Protein AF-A0A1B6KW29-F1 (afdb_monomer_lite)

Organism: NCBI:txid36148

Structure (mmCIF, N/CA/C/O backbone):
data_AF-A0A1B6KW29-F1
#
_entry.id   AF-A0A1B6KW29-F1
#
loop_
_atom_site.group_PDB
_atom_site.id
_atom_site.type_symbol
_atom_site.label_atom_id
_atom_site.label_alt_id
_atom_site.label_comp_id
_atom_site.label_asym_id
_atom_site.label_entity_id
_atom_site.label_seq_id
_atom_site.pdbx_PDB_ins_code
_atom_site.Cartn_x
_atom_site.Cartn_y
_atom_site.Cartn_z
_atom_site.occupancy
_atom_site.B_iso_or_equiv
_atom_site.auth_seq_id
_atom_site.auth_comp_id
_atom_site.auth_asym_id
_atom_site.auth_atom_id
_atom_site.pdbx_PDB_model_num
ATOM 1 N N . MET A 1 1 ? -24.627 27.782 19.694 1.00 55.00 1 MET A N 1
ATOM 2 C CA . MET A 1 1 ? -23.970 26.472 19.548 1.00 55.00 1 MET A CA 1
ATOM 3 C C . MET A 1 1 ? -22.773 26.590 20.452 1.00 55.00 1 MET A C 1
ATOM 5 O O . MET A 1 1 ? -21.984 27.489 20.205 1.00 55.00 1 MET A O 1
ATOM 9 N N . ASP A 1 2 ? -22.767 25.882 21.576 1.00 69.62 2 ASP A N 1
ATOM 10 C CA . ASP A 1 2 ? -21.705 26.050 22.568 1.00 69.62 2 ASP A CA 1
ATOM 11 C C . ASP A 1 2 ? -20.363 25.693 21.925 1.00 69.62 2 ASP A C 1
ATOM 13 O O . 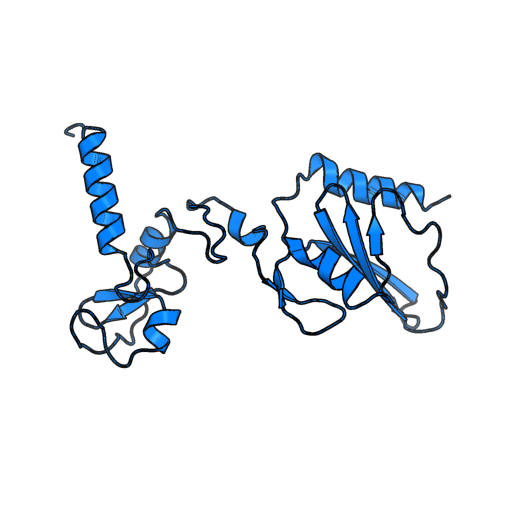ASP A 1 2 ? -20.246 24.655 21.266 1.00 69.62 2 ASP A O 1
ATOM 17 N N . ASP A 1 3 ? -19.387 26.589 22.051 1.00 83.69 3 ASP A N 1
ATOM 18 C CA . ASP A 1 3 ? -18.052 26.369 21.513 1.00 83.69 3 ASP A CA 1
ATOM 19 C C . ASP A 1 3 ? -17.351 25.322 22.380 1.00 83.69 3 ASP A C 1
ATOM 21 O O . ASP A 1 3 ? -17.071 25.553 23.557 1.00 83.69 3 ASP A O 1
ATOM 25 N N . PHE A 1 4 ? -17.081 24.152 21.799 1.00 84.81 4 PHE A N 1
ATOM 26 C CA . PHE A 1 4 ? -16.233 23.151 22.434 1.00 84.81 4 PHE A CA 1
ATOM 27 C C . PHE A 1 4 ? -14.816 23.698 22.582 1.00 84.81 4 PHE A C 1
ATOM 29 O O . PHE A 1 4 ? -14.237 24.244 21.638 1.00 84.81 4 PHE A O 1
ATOM 36 N N . THR A 1 5 ? -14.219 23.480 23.746 1.00 93.50 5 THR A N 1
ATOM 37 C CA . THR A 1 5 ? -12.791 23.714 23.936 1.00 93.50 5 THR A CA 1
ATOM 38 C C . THR A 1 5 ? -11.971 22.727 23.100 1.00 93.50 5 THR A C 1
ATOM 40 O O . THR A 1 5 ? -12.410 21.623 22.764 1.00 93.50 5 THR A O 1
ATOM 43 N N . HIS A 1 6 ? -10.731 23.104 22.780 1.00 90.88 6 HIS A N 1
ATOM 44 C CA . HIS A 1 6 ? -9.793 22.217 22.087 1.00 90.88 6 HIS A CA 1
ATOM 45 C C . HIS A 1 6 ? -9.583 20.889 22.841 1.00 90.88 6 HIS A C 1
ATOM 47 O O . HIS A 1 6 ? -9.485 19.830 22.225 1.00 90.88 6 HIS A O 1
ATOM 53 N N . GLU A 1 7 ? -9.545 20.930 24.175 1.00 93.25 7 GLU A N 1
ATOM 54 C CA . GLU A 1 7 ? -9.385 19.741 25.017 1.00 93.25 7 GLU A CA 1
ATOM 55 C C . GLU A 1 7 ? -10.585 18.790 24.907 1.00 93.25 7 GLU A C 1
ATOM 57 O O . GLU A 1 7 ? -10.404 17.591 24.686 1.00 93.25 7 GLU A O 1
ATOM 62 N N . GLU A 1 8 ? -11.810 19.321 24.951 1.00 93.00 8 GLU A N 1
ATOM 63 C CA . GLU A 1 8 ? -13.030 18.525 24.781 1.00 93.00 8 GLU A CA 1
ATOM 64 C C . GLU A 1 8 ? -13.106 17.880 23.393 1.00 93.00 8 GLU A C 1
ATOM 66 O O . GLU A 1 8 ? -13.517 16.723 23.268 1.00 93.00 8 GLU A O 1
ATOM 71 N N . LEU A 1 9 ? -12.682 18.595 22.345 1.00 91.81 9 LEU A N 1
ATOM 72 C CA . LEU A 1 9 ? -12.608 18.045 20.989 1.00 91.81 9 LEU A CA 1
ATOM 73 C C . LEU A 1 9 ? -11.609 16.888 20.909 1.00 91.81 9 LEU A C 1
ATOM 75 O O . LEU A 1 9 ? -11.955 15.828 20.385 1.00 91.81 9 LEU A O 1
ATOM 79 N N . CYS A 1 10 ? -10.409 17.049 21.473 1.00 90.12 10 CYS A N 1
ATOM 80 C CA . CYS A 1 10 ? -9.406 15.986 21.538 1.00 90.12 10 CYS A CA 1
ATOM 81 C C . CYS A 1 10 ? -9.922 14.752 22.291 1.00 90.12 10 CYS A C 1
ATOM 83 O O . CYS A 1 10 ? -9.768 13.628 21.812 1.00 90.12 10 CYS A O 1
ATOM 85 N N . GLN A 1 11 ? -10.578 14.943 23.438 1.00 93.69 11 GLN A N 1
ATOM 86 C CA . GLN A 1 11 ? -11.106 13.842 24.245 1.00 93.69 11 GLN A CA 1
ATOM 87 C C . GLN A 1 11 ? -12.233 13.085 23.528 1.00 93.69 11 GLN A C 1
ATOM 89 O O . GLN A 1 11 ? -12.273 11.849 23.531 1.00 93.69 11 GLN A O 1
ATOM 94 N N . ARG A 1 12 ? -13.141 13.811 22.867 1.00 92.75 12 ARG A N 1
ATOM 95 C CA . ARG A 1 12 ? -14.212 13.211 22.057 1.00 92.75 12 ARG A CA 1
ATOM 96 C C . ARG A 1 12 ? -13.654 12.464 20.855 1.00 92.75 12 ARG A C 1
ATOM 98 O O . ARG A 1 12 ? -14.112 11.365 20.551 1.00 92.75 12 ARG A O 1
ATOM 105 N N . PHE A 1 13 ? -12.648 13.032 20.201 1.00 90.81 13 PHE A N 1
ATOM 106 C CA . PHE A 1 13 ? -11.982 12.392 19.080 1.00 90.81 13 PHE A CA 1
ATOM 107 C C . PHE A 1 13 ? -11.270 11.103 19.508 1.00 90.81 13 PHE A C 1
ATOM 109 O O . PHE A 1 13 ? -11.455 10.071 18.871 1.00 90.81 13 PHE A O 1
ATOM 116 N N . GLN A 1 14 ? -10.547 11.110 20.631 1.00 90.25 14 GLN A N 1
ATOM 117 C CA . GLN A 1 14 ? -9.916 9.903 21.172 1.00 90.25 14 GLN A CA 1
ATOM 118 C C . GLN A 1 14 ? -10.948 8.815 21.494 1.00 90.25 14 GLN A C 1
ATOM 120 O O . GLN A 1 14 ? -10.755 7.656 21.139 1.00 90.25 14 GLN A O 1
ATOM 125 N N . THR A 1 15 ? -12.080 9.205 22.084 1.00 93.00 15 THR A N 1
ATOM 126 C CA . THR A 1 15 ? -13.195 8.290 22.362 1.00 93.00 15 THR A CA 1
ATOM 127 C C . THR A 1 15 ? -13.724 7.650 21.075 1.00 93.00 15 THR A C 1
ATOM 129 O O . THR A 1 15 ? -13.943 6.442 21.027 1.00 93.00 15 THR A O 1
ATOM 132 N N . LEU A 1 16 ? -13.888 8.438 20.007 1.00 91.12 16 LEU A N 1
ATOM 133 C CA . LEU A 1 16 ? -14.295 7.927 18.698 1.00 91.12 16 LEU A CA 1
ATOM 134 C C . LEU A 1 16 ? -13.270 6.935 18.138 1.00 91.12 16 LEU A C 1
ATOM 136 O O . LEU A 1 16 ? -13.656 5.870 17.661 1.00 91.12 16 LEU A O 1
ATOM 140 N N . MET A 1 17 ? -11.978 7.260 18.239 1.00 89.81 17 MET A N 1
ATOM 141 C CA . MET A 1 17 ? -10.893 6.374 17.817 1.00 89.81 17 MET A CA 1
ATOM 142 C C . MET A 1 17 ? -10.883 5.061 18.606 1.00 89.81 17 MET A C 1
ATOM 144 O O . MET A 1 17 ? -10.605 4.014 18.030 1.00 89.81 17 MET A O 1
ATOM 148 N N . ASP A 1 18 ? -11.224 5.084 19.895 1.00 90.06 18 ASP A N 1
ATOM 149 C CA . ASP A 1 18 ? -11.294 3.880 20.725 1.00 90.06 18 ASP A CA 1
ATOM 150 C C . ASP A 1 18 ? -12.505 2.998 20.390 1.00 90.06 18 ASP A C 1
ATOM 152 O O . ASP A 1 18 ? -12.374 1.775 20.356 1.00 90.06 18 ASP A O 1
ATOM 156 N N . ILE A 1 19 ? -13.657 3.594 20.061 1.00 90.62 19 ILE A N 1
ATOM 157 C CA . ILE A 1 19 ? -14.865 2.862 19.633 1.00 90.62 19 ILE A CA 1
ATOM 158 C C . ILE A 1 19 ? -14.612 2.055 18.353 1.00 90.62 19 ILE A C 1
ATOM 160 O O . ILE A 1 19 ? -15.142 0.956 18.188 1.00 90.62 19 ILE A O 1
ATOM 164 N N . ILE A 1 20 ? -13.805 2.592 17.437 1.00 90.62 20 ILE A N 1
ATOM 165 C CA . ILE A 1 20 ? -13.526 1.971 16.135 1.00 90.62 20 ILE A CA 1
ATOM 166 C C . ILE A 1 20 ? -12.280 1.077 16.141 1.00 90.62 20 ILE A C 1
ATOM 168 O O . ILE A 1 20 ? -11.863 0.611 15.077 1.00 90.62 20 ILE A O 1
ATOM 172 N N . LYS A 1 21 ? -11.659 0.827 17.300 1.00 91.12 21 LYS A N 1
ATOM 173 C CA . LYS A 1 21 ? -10.534 -0.108 17.400 1.00 91.12 21 LYS A CA 1
ATOM 174 C C . LYS A 1 21 ? -11.011 -1.546 17.260 1.00 91.12 21 LYS A C 1
ATOM 176 O O . LYS A 1 21 ? -11.958 -1.996 17.899 1.00 91.12 21 LYS A O 1
ATOM 181 N N . CYS A 1 22 ? -10.284 -2.307 16.456 1.00 92.50 22 CYS A N 1
ATOM 182 C CA . CYS A 1 22 ? -10.474 -3.739 16.348 1.00 92.50 22 CYS A CA 1
ATOM 183 C C . CYS A 1 22 ? -10.013 -4.420 17.642 1.00 92.50 22 CYS A C 1
ATOM 185 O O . CYS A 1 22 ? -8.835 -4.358 17.983 1.00 92.50 22 CYS A O 1
ATOM 187 N N . ALA A 1 23 ? -10.895 -5.171 18.303 1.00 93.94 23 ALA A N 1
ATOM 188 C CA . ALA A 1 23 ? -10.570 -5.907 19.532 1.00 93.94 23 ALA A CA 1
ATOM 189 C C . ALA A 1 23 ? -9.515 -7.029 19.363 1.00 93.94 23 ALA A C 1
ATOM 191 O O . ALA A 1 23 ? -9.156 -7.685 20.334 1.00 93.94 23 ALA A O 1
ATOM 192 N N . VAL A 1 24 ? -9.047 -7.291 18.135 1.00 93.75 24 VAL A N 1
ATOM 193 C CA . VAL A 1 24 ? -8.055 -8.337 17.830 1.00 93.75 24 VAL A CA 1
ATOM 194 C C . VAL A 1 24 ? -6.663 -7.746 17.638 1.00 93.75 24 VAL A C 1
ATOM 196 O O . VAL A 1 24 ? -5.719 -8.172 18.291 1.00 93.75 24 VAL A O 1
ATOM 199 N N . CYS A 1 25 ? -6.522 -6.793 16.713 1.00 90.69 25 CYS A N 1
ATOM 200 C CA . CYS A 1 25 ? -5.229 -6.189 16.391 1.00 90.69 25 CYS A CA 1
ATOM 201 C C . CYS A 1 25 ? -4.994 -4.848 17.090 1.00 90.69 25 CYS A C 1
ATOM 203 O O . CYS A 1 25 ? -3.899 -4.318 16.978 1.00 90.69 25 CYS A O 1
ATOM 205 N N . MET A 1 26 ? -6.001 -4.304 17.784 1.00 89.06 26 MET A N 1
ATOM 206 C CA . MET A 1 26 ? -5.978 -3.005 18.473 1.00 89.06 26 MET A CA 1
ATOM 207 C C . MET A 1 26 ? -5.759 -1.784 17.563 1.00 89.06 26 MET A C 1
ATOM 209 O O . MET A 1 26 ? -5.641 -0.663 18.053 1.00 89.06 26 MET A O 1
ATOM 213 N N . GLU A 1 27 ? -5.782 -1.988 16.245 1.00 86.44 27 GLU A N 1
ATOM 214 C CA . GLU A 1 27 ? -5.729 -0.934 15.229 1.00 86.44 27 GLU A CA 1
ATOM 215 C C . GLU A 1 27 ? -7.128 -0.415 14.880 1.00 86.44 27 GLU A C 1
ATOM 217 O O . GLU A 1 27 ? -8.127 -1.131 15.009 1.00 86.44 27 GLU A O 1
ATOM 222 N N . THR A 1 28 ? -7.188 0.816 14.372 1.00 88.00 28 THR A N 1
ATOM 223 C CA . THR A 1 28 ? -8.404 1.420 13.814 1.00 88.00 28 THR A CA 1
ATOM 224 C C . THR A 1 28 ? -8.952 0.589 12.655 1.00 88.00 28 THR A C 1
ATOM 226 O O . THR A 1 28 ? -8.241 0.278 11.696 1.00 88.00 28 THR A O 1
ATOM 229 N N . VAL A 1 29 ? -10.240 0.255 12.712 1.00 88.81 29 VAL A N 1
ATOM 230 C CA . VAL A 1 29 ? -10.946 -0.408 11.614 1.00 88.81 29 VAL A CA 1
ATOM 231 C C . VAL A 1 29 ? -11.128 0.573 10.451 1.00 88.81 29 VAL A C 1
ATOM 233 O O . VAL A 1 29 ? -11.633 1.676 10.636 1.00 88.81 29 VAL A O 1
ATOM 236 N N . THR A 1 30 ? -10.753 0.168 9.236 1.00 80.81 30 THR A N 1
ATOM 237 C CA . THR A 1 30 ? -10.886 0.997 8.025 1.00 80.81 30 THR A CA 1
ATOM 238 C C . THR A 1 30 ? -12.078 0.565 7.166 1.00 80.81 30 THR A C 1
ATOM 240 O O . THR A 1 30 ? -12.446 -0.614 7.121 1.00 80.81 30 THR A O 1
ATOM 243 N N . GLY A 1 31 ? -12.692 1.519 6.453 1.00 71.44 31 GLY A N 1
ATOM 244 C CA . GLY A 1 31 ? -13.970 1.315 5.753 1.00 71.44 31 GLY A CA 1
ATOM 245 C C . GLY A 1 31 ? -13.963 0.249 4.649 1.00 71.44 31 GLY A C 1
ATOM 246 O O . GLY A 1 31 ? -14.998 -0.354 4.378 1.00 71.44 31 GLY A O 1
ATOM 247 N N . SER A 1 32 ? -12.801 -0.054 4.060 1.00 68.06 32 SER A N 1
ATOM 248 C CA . SER A 1 32 ? -12.699 -0.999 2.935 1.00 68.06 32 SER A CA 1
ATOM 249 C C . SER A 1 32 ? -12.916 -2.473 3.305 1.00 68.06 32 SER A C 1
ATOM 251 O O . SER A 1 32 ? -13.214 -3.273 2.422 1.00 68.06 32 SER A O 1
ATOM 253 N N . ASN A 1 33 ? -12.780 -2.850 4.582 1.00 78.38 33 ASN A N 1
ATOM 254 C CA . ASN A 1 33 ? -12.907 -4.238 5.042 1.00 78.38 33 ASN A CA 1
ATOM 255 C C . ASN A 1 33 ? -13.398 -4.311 6.499 1.00 78.38 33 ASN A C 1
ATOM 257 O O . ASN A 1 33 ? -12.789 -4.986 7.325 1.00 78.38 33 ASN A O 1
ATOM 261 N N . VAL A 1 34 ? -14.481 -3.614 6.844 1.00 91.31 34 VAL A N 1
ATOM 262 C CA . VAL A 1 34 ? -15.120 -3.752 8.166 1.00 91.31 34 VAL A CA 1
ATOM 263 C C . VAL A 1 34 ? -16.114 -4.915 8.188 1.00 91.31 34 VAL A C 1
ATOM 265 O O . VAL A 1 34 ? -16.910 -5.092 7.268 1.00 91.31 34 VAL A O 1
ATOM 268 N N . VAL A 1 35 ? -16.063 -5.716 9.251 1.00 93.12 35 VAL A N 1
ATOM 269 C CA . VAL A 1 35 ? -17.024 -6.780 9.559 1.00 93.12 35 VAL A CA 1
ATOM 270 C C . VAL A 1 35 ? -17.719 -6.430 10.868 1.00 93.12 35 VAL A C 1
ATOM 272 O O . VAL A 1 35 ? -17.062 -6.069 11.843 1.00 93.12 35 VAL A O 1
ATOM 275 N N . LEU A 1 36 ? -19.046 -6.549 10.884 1.00 94.69 36 LEU A N 1
ATOM 276 C CA . LEU A 1 36 ? -19.872 -6.337 12.070 1.00 94.69 36 LEU A CA 1
ATOM 277 C C . LEU A 1 36 ? -20.359 -7.679 12.607 1.00 94.69 36 LEU A C 1
ATOM 279 O O . LEU A 1 36 ? -20.682 -8.583 11.834 1.00 94.69 36 LEU A O 1
ATOM 283 N N . CYS A 1 37 ? -20.453 -7.819 13.926 1.00 95.56 37 CYS A N 1
ATOM 284 C CA . CYS A 1 37 ? -21.266 -8.887 14.505 1.00 95.56 37 CYS A CA 1
ATOM 285 C C . CYS A 1 37 ? -22.754 -8.525 14.521 1.00 95.56 37 CYS A C 1
ATOM 287 O O . CYS A 1 37 ? -23.1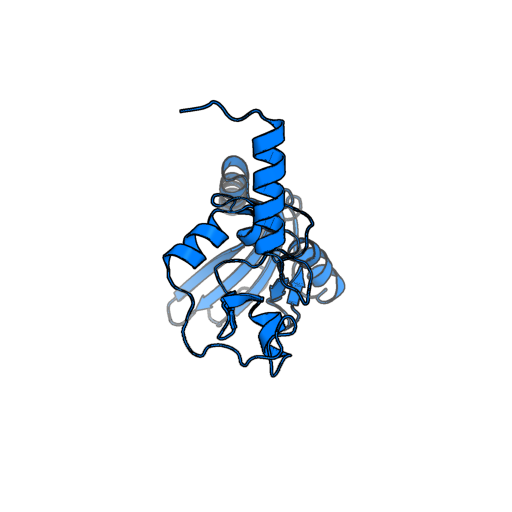23 -7.396 14.205 1.00 95.56 37 CYS A O 1
ATOM 289 N N . VAL A 1 38 ? -23.620 -9.473 14.888 1.00 95.94 38 VAL A N 1
ATOM 290 C CA . VAL A 1 38 ? -25.069 -9.203 15.028 1.00 95.94 38 VAL A CA 1
ATOM 291 C C . VAL A 1 38 ? -25.398 -8.167 16.115 1.00 95.94 38 VAL A C 1
ATOM 293 O O . VAL A 1 38 ? -26.477 -7.595 16.084 1.00 95.94 38 VAL A O 1
ATOM 296 N N . ASN A 1 39 ? -24.450 -7.885 17.020 1.00 95.25 39 ASN A N 1
ATOM 297 C CA . ASN A 1 39 ? -24.512 -6.805 18.013 1.00 95.25 39 ASN A CA 1
ATOM 298 C C . ASN A 1 39 ? -23.630 -5.597 17.625 1.00 95.25 39 ASN A C 1
ATOM 300 O O . ASN A 1 39 ? -23.183 -4.863 18.497 1.00 95.25 39 ASN A O 1
ATOM 304 N N . GLU A 1 40 ? -23.295 -5.442 16.341 1.00 92.69 40 GLU A N 1
ATOM 305 C CA . GLU A 1 40 ? -22.666 -4.237 15.769 1.00 92.69 40 GLU A CA 1
ATOM 306 C C . GLU A 1 40 ? -21.238 -3.897 16.252 1.00 92.69 40 GLU A C 1
ATOM 308 O O . GLU A 1 40 ? -20.725 -2.815 15.976 1.00 92.69 40 GLU A O 1
ATOM 313 N N . HIS A 1 41 ? -20.520 -4.837 16.878 1.00 93.81 41 HIS A N 1
ATOM 314 C CA . HIS A 1 41 ? -19.086 -4.663 17.145 1.00 93.81 41 HIS A CA 1
ATOM 315 C C . HIS A 1 41 ? -18.268 -4.765 15.850 1.00 93.81 41 HIS A C 1
ATOM 317 O O . HIS A 1 41 ? -18.405 -5.738 15.102 1.00 93.81 41 HIS A O 1
ATOM 323 N N . MET A 1 42 ? -17.387 -3.788 15.624 1.00 93.44 42 MET A N 1
ATOM 324 C CA . MET A 1 42 ? -16.526 -3.691 14.443 1.00 93.44 42 MET A CA 1
ATOM 325 C C . MET A 1 42 ? -15.230 -4.491 14.594 1.00 93.44 42 MET A C 1
ATOM 327 O O . MET A 1 42 ? -14.523 -4.380 15.593 1.00 93.44 42 MET A O 1
ATOM 331 N N . ILE A 1 43 ? -14.894 -5.269 13.565 1.00 93.56 43 ILE A N 1
ATOM 332 C CA . ILE A 1 43 ? -13.648 -6.036 13.452 1.00 93.56 43 ILE A CA 1
ATOM 333 C C . ILE A 1 43 ? -13.089 -5.880 12.030 1.00 93.56 43 ILE A C 1
ATOM 335 O O . ILE A 1 43 ? -13.840 -5.827 11.055 1.00 93.56 43 ILE A O 1
ATOM 339 N N . CYS A 1 44 ? -11.762 -5.840 11.887 1.00 91.69 44 CYS A N 1
ATOM 340 C CA . CYS A 1 44 ? -11.106 -5.856 10.577 1.00 91.69 44 CYS A CA 1
ATOM 341 C C . CYS A 1 44 ? -11.396 -7.168 9.832 1.00 91.69 44 CYS A C 1
ATOM 343 O O . CYS A 1 44 ? -11.305 -8.246 10.418 1.00 91.69 44 CYS A O 1
ATOM 345 N N . GLY A 1 45 ? -11.625 -7.120 8.522 1.00 89.50 45 GLY A N 1
ATOM 346 C CA . GLY A 1 45 ? -11.938 -8.298 7.708 1.00 89.50 45 GLY A CA 1
ATOM 347 C C . GLY A 1 45 ? -10.867 -9.389 7.785 1.00 89.50 45 GLY A C 1
ATOM 348 O O . GLY A 1 45 ? -11.193 -10.563 7.934 1.00 89.50 45 GLY A O 1
ATOM 349 N N . CYS A 1 46 ? -9.586 -9.009 7.805 1.00 89.19 46 CYS A N 1
ATOM 350 C CA . CYS A 1 46 ? -8.469 -9.945 7.986 1.00 89.19 46 CYS A CA 1
ATOM 351 C C . CYS A 1 46 ? -8.438 -10.607 9.377 1.00 89.19 46 CYS A C 1
ATOM 353 O O . CYS A 1 46 ? -7.958 -11.731 9.517 1.00 89.19 46 CYS A O 1
ATOM 355 N N . CYS A 1 47 ? -8.943 -9.923 10.408 1.00 92.69 47 CYS A N 1
ATOM 356 C CA . CYS A 1 47 ? -9.056 -10.463 11.761 1.00 92.69 47 CYS A CA 1
ATOM 357 C C . CYS A 1 47 ? -10.284 -11.372 11.879 1.00 92.69 47 CYS A C 1
ATOM 359 O O . CYS A 1 47 ? -10.183 -12.464 12.431 1.00 92.69 47 CYS A O 1
ATOM 361 N N . ALA A 1 48 ? -11.416 -10.962 11.300 1.00 92.69 48 ALA A N 1
ATOM 362 C CA . ALA A 1 48 ? -12.654 -11.734 11.300 1.00 92.69 48 ALA A CA 1
ATOM 363 C C . ALA A 1 48 ? -12.499 -13.092 10.594 1.00 92.69 48 ALA A C 1
ATOM 365 O O . ALA A 1 48 ? -13.034 -14.083 11.073 1.00 92.69 48 ALA A O 1
ATOM 366 N N . GLN A 1 49 ? -11.700 -13.175 9.522 1.00 91.38 49 GLN A N 1
ATOM 367 C CA . GLN A 1 49 ? -11.404 -14.439 8.826 1.00 91.38 49 GLN A CA 1
ATOM 368 C C . GLN A 1 49 ? -10.803 -15.529 9.730 1.00 91.38 49 GLN A C 1
ATOM 370 O O . GLN A 1 49 ? -10.910 -16.711 9.416 1.00 91.38 49 GLN A O 1
ATOM 375 N N . LYS A 1 50 ? -10.163 -15.147 10.841 1.00 92.19 50 LYS A N 1
ATOM 376 C CA . LYS A 1 50 ? -9.523 -16.071 11.790 1.00 92.19 50 LYS A CA 1
ATOM 377 C C . LYS A 1 50 ? -10.436 -16.448 12.960 1.00 92.19 50 LYS A C 1
ATOM 379 O O . LYS A 1 50 ? -9.992 -17.128 13.880 1.00 92.19 50 LYS A O 1
ATOM 384 N N . LEU A 1 51 ? -11.683 -15.977 12.961 1.00 94.31 51 LEU A N 1
ATOM 385 C CA . LEU A 1 51 ? -12.595 -16.073 14.093 1.00 94.31 51 LEU A CA 1
ATOM 386 C C . LEU A 1 51 ? -13.939 -16.661 13.664 1.00 94.31 51 LEU A C 1
ATOM 388 O O . LEU A 1 51 ? -14.528 -16.255 12.670 1.00 94.31 51 LEU A O 1
ATOM 392 N N 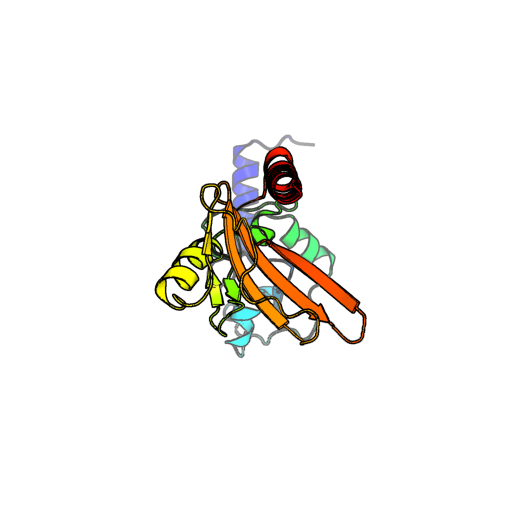. ALA A 1 52 ? -14.470 -17.578 14.472 1.00 94.88 52 ALA A N 1
ATOM 393 C CA . ALA A 1 52 ? -15.824 -18.098 14.276 1.00 94.88 52 ALA A CA 1
ATOM 394 C C . ALA A 1 52 ? -16.905 -17.164 14.853 1.00 94.88 52 ALA A C 1
ATOM 396 O O . ALA A 1 52 ? -18.055 -17.188 14.417 1.00 94.88 52 ALA A O 1
ATOM 397 N N . LYS A 1 53 ? -16.553 -16.373 15.873 1.00 96.94 53 LYS A N 1
ATOM 398 C CA . LYS A 1 53 ? -17.466 -15.531 16.655 1.00 96.94 53 LYS A CA 1
ATOM 399 C C . LYS A 1 53 ? -16.784 -14.222 17.040 1.00 96.94 53 LYS A C 1
ATOM 401 O O . LYS A 1 53 ? -15.557 -14.146 17.098 1.00 96.94 53 LYS A O 1
ATOM 406 N N . CYS A 1 54 ? -17.588 -13.206 17.333 1.00 96.44 54 CYS A N 1
ATOM 407 C CA . CYS A 1 54 ? -17.123 -11.916 17.819 1.00 96.44 54 CYS A CA 1
ATOM 408 C C . CYS A 1 54 ? -16.340 -12.080 19.136 1.00 96.44 54 CYS A C 1
ATOM 410 O O . CYS A 1 54 ? -16.880 -12.667 20.075 1.00 96.44 54 CYS A O 1
ATOM 412 N N . PRO A 1 55 ? -15.118 -11.530 19.254 1.00 95.62 55 PRO A N 1
ATOM 413 C CA . PRO A 1 55 ? -14.322 -11.650 20.475 1.00 95.62 55 PRO A CA 1
ATOM 414 C C . PRO A 1 55 ? -14.899 -10.825 21.637 1.00 95.62 55 PRO A C 1
ATOM 416 O O . PRO A 1 55 ? -14.659 -11.156 22.791 1.00 95.62 55 PRO A O 1
ATOM 419 N N . THR A 1 56 ? -15.690 -9.787 21.345 1.00 95.25 56 THR A N 1
ATOM 420 C CA . THR A 1 56 ? -16.253 -8.882 22.359 1.00 95.25 56 THR A CA 1
ATOM 421 C C . THR A 1 56 ? -17.514 -9.435 23.020 1.00 95.25 56 THR A C 1
ATOM 423 O O . THR A 1 56 ? -17.719 -9.244 24.212 1.00 95.25 56 THR A O 1
ATOM 426 N N . CYS A 1 57 ? -18.378 -10.119 22.263 1.00 96.75 57 CYS A N 1
ATOM 427 C CA . CYS A 1 57 ? -19.692 -10.560 22.759 1.00 96.75 57 CYS A CA 1
ATOM 428 C C . CYS A 1 57 ? -20.036 -12.026 22.455 1.00 96.75 57 CYS A C 1
ATOM 430 O O . CYS A 1 57 ? -21.155 -12.457 22.726 1.00 96.75 57 CYS A O 1
ATOM 432 N N . ALA A 1 58 ? -19.114 -12.789 21.857 1.00 96.81 58 ALA A N 1
ATOM 433 C CA . ALA A 1 58 ? -19.285 -14.192 21.462 1.00 96.81 58 ALA A CA 1
ATOM 434 C C . ALA A 1 58 ? -20.443 -14.480 20.480 1.00 96.81 58 ALA A C 1
ATOM 436 O O . ALA A 1 58 ? -20.757 -15.642 20.212 1.00 96.81 58 ALA A O 1
ATOM 437 N N . GLN A 1 59 ? -21.064 -13.448 19.907 1.00 97.62 59 GLN A N 1
ATOM 438 C CA . GLN A 1 59 ? -22.121 -13.585 18.908 1.00 97.62 59 GLN A CA 1
ATOM 439 C C . GLN A 1 59 ? -21.558 -13.822 17.496 1.00 97.62 59 GLN A C 1
ATOM 441 O O . GLN A 1 59 ? -20.406 -13.459 17.229 1.00 97.62 59 GLN A O 1
ATOM 446 N N . PRO A 1 60 ? -22.331 -14.433 16.577 1.00 96.81 60 PRO A N 1
ATOM 447 C CA . PRO A 1 60 ? -21.888 -14.640 15.203 1.00 96.81 60 PRO A CA 1
ATOM 448 C C . PRO A 1 60 ? -21.663 -13.315 14.464 1.00 96.81 60 PRO A C 1
ATOM 450 O O . PRO A 1 60 ? -22.223 -12.267 14.808 1.00 96.81 60 PRO A O 1
ATOM 453 N N . PHE A 1 61 ? -20.835 -13.375 13.422 1.00 95.88 61 PHE A N 1
ATOM 454 C CA . PHE A 1 61 ? -20.684 -12.260 12.496 1.00 95.88 61 PHE A CA 1
ATOM 455 C C . PHE A 1 61 ? -21.939 -12.095 11.637 1.00 95.88 61 PHE A C 1
ATOM 457 O O . PHE A 1 61 ? -22.561 -13.080 11.239 1.00 95.88 61 PHE A O 1
ATOM 464 N N . SER A 1 62 ? -22.321 -10.846 11.377 1.00 92.69 62 SER A N 1
ATOM 465 C CA . SER A 1 62 ? -23.440 -10.535 10.497 1.00 92.69 62 SER A CA 1
ATOM 466 C C . SER A 1 62 ? -23.080 -10.910 9.062 1.00 92.69 62 SER A C 1
ATOM 468 O O . SER A 1 62 ? -21.971 -10.650 8.595 1.00 92.69 62 SER A O 1
ATOM 470 N N . THR A 1 63 ? -24.030 -11.500 8.342 1.00 89.44 63 THR A N 1
ATOM 471 C CA . THR A 1 63 ? -23.907 -11.737 6.897 1.00 89.44 63 THR A CA 1
ATOM 472 C C . THR A 1 63 ? -24.195 -10.475 6.084 1.00 89.44 63 THR A C 1
ATOM 474 O O . THR A 1 63 ? -23.932 -10.440 4.881 1.00 89.44 63 THR A O 1
ATOM 477 N N . LEU A 1 64 ? -24.752 -9.441 6.721 1.00 87.19 64 LEU A N 1
ATOM 478 C CA . LEU A 1 64 ? -25.036 -8.165 6.085 1.00 87.19 64 LEU A CA 1
ATOM 479 C C . LEU A 1 64 ? -23.757 -7.341 5.985 1.00 87.19 64 LEU A C 1
ATOM 481 O O . LEU A 1 64 ? -22.993 -7.211 6.942 1.00 87.19 64 LEU A O 1
ATOM 485 N N . LYS A 1 65 ? -23.551 -6.740 4.813 1.00 85.06 65 LYS A N 1
ATOM 486 C CA . LYS A 1 65 ? -22.479 -5.766 4.638 1.00 85.06 65 LYS A CA 1
ATOM 487 C C . LYS A 1 65 ? -22.771 -4.515 5.481 1.00 85.06 65 LYS A C 1
ATOM 489 O O . LYS A 1 65 ? -23.933 -4.113 5.569 1.00 85.06 65 LYS A O 1
ATOM 494 N N . PRO A 1 66 ? -21.735 -3.877 6.049 1.00 86.94 66 PRO A N 1
ATOM 495 C CA . PRO A 1 66 ? -21.859 -2.573 6.687 1.00 86.94 66 PRO A CA 1
ATOM 496 C C . PRO A 1 66 ? -22.547 -1.563 5.767 1.00 86.94 66 PRO A C 1
ATOM 498 O O . PRO A 1 66 ? 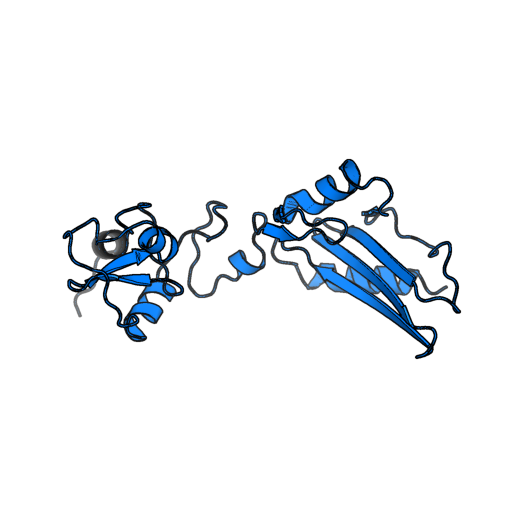-22.324 -1.555 4.553 1.00 86.94 66 PRO A O 1
ATOM 501 N N . GLN A 1 67 ? -23.378 -0.698 6.344 1.00 88.81 67 GLN A N 1
ATOM 502 C CA . GLN A 1 67 ? -24.044 0.342 5.569 1.00 88.81 67 GLN A CA 1
ATOM 503 C C . GLN A 1 67 ? -23.034 1.390 5.082 1.00 88.81 67 GLN A C 1
ATOM 505 O O . GLN A 1 67 ? -22.088 1.738 5.789 1.00 88.81 67 GLN A O 1
ATOM 510 N N . ARG A 1 68 ? -23.274 1.943 3.887 1.00 89.38 68 ARG A N 1
ATOM 511 C CA . ARG A 1 68 ? -22.402 2.943 3.248 1.00 89.38 68 ARG A CA 1
ATOM 512 C C . ARG A 1 68 ? -22.057 4.155 4.137 1.00 89.38 68 ARG A C 1
ATOM 514 O O . ARG A 1 68 ? -20.906 4.577 4.095 1.00 89.38 68 ARG A O 1
ATOM 521 N N . PRO A 1 69 ? -22.969 4.716 4.954 1.00 91.06 69 PRO A N 1
ATOM 522 C CA . PRO A 1 69 ? -22.606 5.827 5.835 1.00 91.06 69 PRO A CA 1
ATOM 523 C C . PRO A 1 69 ? -21.513 5.459 6.846 1.00 91.06 69 PRO A C 1
ATOM 525 O O . PRO A 1 69 ? -20.597 6.245 7.062 1.00 91.06 69 PRO A O 1
ATOM 528 N N . LEU A 1 70 ? -21.552 4.246 7.410 1.00 90.00 70 LEU A N 1
ATOM 529 C CA . LEU A 1 70 ? -20.520 3.778 8.337 1.00 90.00 70 LEU A CA 1
ATOM 530 C C . LEU A 1 70 ? -19.164 3.661 7.634 1.00 90.00 70 LEU A C 1
ATOM 532 O O . LEU A 1 70 ? -18.162 4.126 8.167 1.00 90.00 70 LEU A O 1
ATOM 536 N N . THR A 1 71 ? -19.124 3.099 6.421 1.00 88.31 71 THR A N 1
ATOM 537 C CA . THR A 1 71 ? -17.863 2.986 5.671 1.00 88.31 71 THR A CA 1
ATOM 538 C C . THR A 1 71 ? -17.282 4.358 5.341 1.00 88.31 71 THR A C 1
ATOM 540 O O . THR A 1 71 ? -16.084 4.555 5.497 1.00 88.31 71 THR A O 1
ATOM 543 N N . GLN A 1 72 ? -18.125 5.327 4.968 1.00 87.25 72 GLN A N 1
ATOM 544 C CA . GLN A 1 72 ? -17.698 6.701 4.689 1.00 87.25 72 GLN A CA 1
ATOM 545 C C . GLN A 1 72 ? -17.159 7.418 5.931 1.00 87.25 72 GLN A C 1
ATOM 547 O O . GLN A 1 72 ? -16.175 8.146 5.827 1.00 87.25 72 GLN A O 1
ATOM 552 N N . ILE A 1 73 ? -17.775 7.210 7.100 1.00 89.00 73 ILE A N 1
ATOM 553 C CA . ILE A 1 73 ? -17.269 7.750 8.370 1.00 89.00 73 ILE A CA 1
ATOM 554 C C . ILE A 1 73 ? -15.891 7.157 8.672 1.00 89.00 73 ILE A C 1
ATOM 556 O O . ILE A 1 73 ? -14.956 7.904 8.938 1.00 89.00 73 ILE A O 1
ATOM 560 N N . LEU A 1 74 ? -15.739 5.835 8.567 1.00 88.38 74 LEU A N 1
ATOM 561 C CA . LEU A 1 74 ? -14.460 5.160 8.809 1.00 88.38 74 LEU A CA 1
ATOM 562 C C . LEU A 1 74 ? -13.363 5.598 7.823 1.00 88.38 74 LEU A C 1
ATOM 564 O O . LEU A 1 74 ? -12.205 5.685 8.206 1.00 88.38 74 LEU A O 1
ATOM 568 N N . GLU A 1 75 ? -13.713 5.888 6.568 1.00 83.94 75 GLU A N 1
ATOM 569 C CA . GLU A 1 75 ? -12.790 6.426 5.553 1.00 83.94 75 GLU A CA 1
ATOM 570 C C . GLU A 1 75 ? -12.417 7.898 5.783 1.00 83.94 75 GLU A C 1
ATOM 572 O O . GLU A 1 75 ? -11.378 8.355 5.310 1.00 83.94 75 GLU A O 1
ATOM 577 N N . ALA A 1 76 ? -13.262 8.661 6.479 1.00 84.56 76 ALA A N 1
ATOM 578 C CA . ALA A 1 76 ? -12.979 10.051 6.824 1.00 84.56 76 ALA A CA 1
ATOM 579 C C . ALA A 1 76 ? -12.060 10.179 8.046 1.00 84.56 76 ALA A C 1
ATOM 581 O O . ALA A 1 76 ? -11.414 11.215 8.220 1.00 84.56 76 ALA A O 1
ATOM 582 N N . LEU A 1 77 ? -12.008 9.147 8.892 1.00 86.50 77 LEU A N 1
ATOM 583 C CA . LEU A 1 77 ? -11.205 9.157 10.104 1.00 86.50 77 LEU A CA 1
ATOM 584 C C . LEU A 1 77 ? -9.731 8.855 9.812 1.00 86.50 77 LEU A C 1
ATOM 586 O O . LEU A 1 77 ? -9.419 8.057 8.926 1.00 86.50 77 LEU A O 1
ATOM 590 N N . PRO A 1 78 ? -8.808 9.470 10.570 1.00 85.75 78 PRO A N 1
ATOM 591 C CA . PRO A 1 78 ? -7.401 9.156 10.470 1.00 85.75 78 PRO A CA 1
ATOM 592 C C . PRO A 1 78 ? -7.121 7.679 10.737 1.00 85.75 78 PRO A C 1
ATOM 594 O O . PRO A 1 78 ? -7.641 7.098 11.690 1.00 85.75 78 PRO A O 1
ATOM 597 N N . HIS A 1 79 ? -6.256 7.078 9.931 1.00 83.25 79 HIS A N 1
ATOM 598 C CA . HIS A 1 79 ? -5.875 5.680 10.097 1.00 83.25 79 HIS A CA 1
ATOM 599 C C . HIS A 1 79 ? -4.392 5.458 9.825 1.00 83.25 79 HIS A C 1
ATOM 601 O O . HIS A 1 79 ? -3.753 6.190 9.070 1.00 83.25 79 HIS A O 1
ATOM 607 N N . SER A 1 80 ? -3.829 4.414 10.421 1.00 83.75 80 SER A N 1
ATOM 608 C CA . SER A 1 80 ? -2.473 3.967 10.112 1.00 83.75 80 SER A CA 1
ATOM 609 C C . SER A 1 80 ? -2.388 3.495 8.656 1.00 83.75 80 SER A C 1
ATOM 611 O O . SER A 1 80 ? -3.323 2.891 8.124 1.00 83.75 80 SER A O 1
ATOM 613 N N . CYS A 1 81 ? -1.259 3.754 7.997 1.00 86.25 81 CYS A N 1
ATOM 614 C CA . CYS A 1 81 ? -0.976 3.210 6.672 1.00 86.25 81 CYS A CA 1
ATOM 615 C C . CYS A 1 81 ? -1.060 1.677 6.681 1.00 86.25 81 CYS A C 1
ATOM 617 O O . CYS A 1 81 ? -0.382 1.022 7.476 1.00 86.25 81 CYS A O 1
ATOM 619 N N . ARG A 1 82 ? -1.798 1.092 5.728 1.00 82.75 82 ARG A N 1
ATOM 620 C CA . ARG A 1 82 ? -1.984 -0.367 5.586 1.00 82.75 82 ARG A CA 1
ATOM 621 C C . ARG A 1 82 ? -0.693 -1.161 5.365 1.00 82.75 82 ARG A C 1
ATOM 623 O O . ARG A 1 82 ? -0.691 -2.384 5.472 1.00 82.75 82 ARG A O 1
ATOM 630 N N . HIS A 1 83 ? 0.389 -0.481 4.991 1.00 86.44 83 HIS A N 1
ATOM 631 C CA . HIS A 1 83 ? 1.710 -1.072 4.777 1.00 86.44 83 HIS A CA 1
ATOM 632 C C . HIS A 1 83 ? 2.610 -0.985 6.018 1.00 86.44 83 HIS A C 1
ATOM 634 O O . HIS A 1 83 ? 3.798 -1.282 5.920 1.00 86.44 83 HIS A O 1
ATOM 640 N N . ASN A 1 84 ? 2.065 -0.578 7.172 1.00 84.75 84 ASN A N 1
ATOM 641 C CA . ASN A 1 84 ? 2.752 -0.519 8.465 1.00 84.75 84 ASN A CA 1
ATOM 642 C C . ASN A 1 84 ? 4.044 0.316 8.443 1.00 84.75 84 ASN A C 1
ATOM 644 O O . ASN A 1 84 ? 5.035 -0.023 9.084 1.00 84.75 84 ASN A O 1
ATOM 648 N N . CYS A 1 85 ? 4.045 1.427 7.703 1.00 88.00 85 CYS A N 1
ATOM 649 C CA . CYS A 1 85 ? 5.186 2.348 7.647 1.00 88.00 85 CYS A CA 1
ATOM 650 C C . CYS A 1 85 ? 5.228 3.364 8.801 1.00 88.00 85 CYS A C 1
ATOM 652 O O . CYS A 1 85 ? 6.151 4.171 8.857 1.00 88.00 85 CYS A O 1
ATOM 654 N N . GLY A 1 86 ? 4.218 3.361 9.677 1.00 86.25 86 GLY A N 1
ATOM 655 C CA . GLY A 1 86 ? 4.090 4.287 10.806 1.00 86.25 86 GLY A CA 1
ATOM 656 C C . GLY A 1 86 ? 3.437 5.636 10.484 1.00 86.25 86 GLY A C 1
ATOM 657 O O . GLY A 1 86 ? 3.222 6.427 11.397 1.00 86.25 86 GLY A O 1
ATOM 658 N N . LYS A 1 87 ? 3.088 5.923 9.220 1.00 87.25 87 LYS A N 1
ATOM 659 C CA . LYS A 1 87 ? 2.376 7.160 8.860 1.00 87.25 87 LYS A CA 1
ATOM 660 C C . LYS A 1 87 ? 0.883 7.040 9.184 1.00 87.25 87 LYS A C 1
ATOM 662 O O . LYS A 1 87 ? 0.253 6.057 8.791 1.00 87.25 87 LYS A O 1
ATOM 667 N N . VAL A 1 88 ? 0.330 8.058 9.843 1.00 86.81 88 VAL A N 1
ATOM 668 C CA . VAL A 1 88 ? -1.119 8.254 10.001 1.00 86.81 88 VAL A CA 1
ATOM 669 C C . VAL A 1 88 ? -1.626 9.072 8.819 1.00 86.81 88 VAL A C 1
ATOM 671 O O . VAL A 1 88 ? -1.024 10.079 8.448 1.00 86.81 88 VAL A O 1
ATOM 674 N N . LEU A 1 89 ? -2.702 8.600 8.208 1.00 84.56 89 LEU A N 1
ATOM 675 C CA . LEU A 1 89 ? -3.271 9.105 6.969 1.00 84.56 89 LEU A CA 1
ATOM 676 C C . LEU A 1 89 ? -4.635 9.709 7.231 1.00 84.56 89 LEU A C 1
ATOM 678 O O . LEU A 1 89 ? -5.355 9.240 8.106 1.00 84.56 89 LEU A O 1
ATOM 682 N N . THR A 1 90 ? -4.989 10.714 6.445 1.00 81.44 90 THR A N 1
ATOM 683 C CA . THR A 1 90 ? -6.340 11.271 6.366 1.00 81.44 90 THR A CA 1
ATOM 684 C C . THR A 1 90 ? -6.922 10.989 4.980 1.00 81.44 90 THR A C 1
ATOM 686 O O . THR A 1 90 ? -6.213 10.535 4.082 1.00 81.44 90 THR A O 1
ATOM 689 N N . ARG A 1 91 ? -8.220 11.252 4.799 1.00 69.62 91 ARG A N 1
ATOM 690 C CA . ARG A 1 91 ? -9.009 10.876 3.612 1.00 69.62 91 ARG A CA 1
ATOM 691 C C . ARG A 1 91 ? -8.386 11.225 2.248 1.00 69.62 91 ARG A C 1
ATOM 693 O O . ARG A 1 91 ? -8.606 10.489 1.293 1.00 69.62 91 ARG A O 1
ATOM 700 N N . ASP A 1 92 ? -7.622 12.312 2.158 1.00 70.50 92 ASP A N 1
ATOM 701 C CA . ASP A 1 92 ? -7.046 12.813 0.900 1.00 70.50 92 ASP A CA 1
ATOM 702 C C . ASP A 1 92 ? -5.543 12.493 0.740 1.00 70.50 92 ASP A C 1
ATOM 704 O O . ASP A 1 92 ? -4.877 13.028 -0.149 1.00 70.50 92 ASP A O 1
ATOM 708 N N . ASP A 1 93 ? -4.983 11.628 1.594 1.00 80.12 93 ASP A N 1
ATOM 709 C CA . ASP A 1 93 ? -3.576 11.230 1.521 1.00 80.12 93 ASP A CA 1
ATOM 710 C C . ASP A 1 93 ? -3.379 10.056 0.540 1.00 80.12 93 ASP A C 1
ATOM 712 O O . ASP A 1 93 ? -3.845 8.936 0.751 1.00 80.12 93 ASP A O 1
ATOM 716 N N . ASP A 1 94 ? -2.634 10.291 -0.541 1.00 85.00 94 ASP A N 1
ATOM 717 C CA . ASP A 1 94 ? -2.287 9.276 -1.540 1.00 85.00 94 ASP A CA 1
ATOM 718 C C . ASP A 1 94 ? -1.093 8.396 -1.134 1.00 85.00 94 ASP A C 1
ATOM 720 O O . ASP A 1 94 ? -0.613 7.579 -1.927 1.00 85.00 94 ASP A O 1
ATOM 724 N N . HIS A 1 95 ? -0.618 8.518 0.106 1.00 89.06 95 HIS A N 1
ATOM 725 C CA . HIS A 1 95 ? 0.545 7.812 0.622 1.00 89.06 95 HIS A CA 1
ATOM 726 C C . HIS A 1 95 ? 0.502 6.307 0.389 1.00 89.06 95 HIS A C 1
ATOM 728 O O . HIS A 1 95 ? 1.531 5.747 0.036 1.00 89.06 95 HIS A O 1
ATOM 734 N N . GLU A 1 96 ? -0.630 5.625 0.573 1.00 87.81 96 GLU A N 1
ATOM 735 C CA . GLU A 1 96 ? -0.667 4.160 0.427 1.00 87.81 96 GLU A CA 1
ATOM 736 C C . GLU A 1 96 ? -0.362 3.720 -1.006 1.00 87.81 96 GLU A C 1
ATOM 738 O O . GLU A 1 96 ? 0.295 2.700 -1.215 1.00 87.81 96 GLU A O 1
ATOM 743 N N . THR A 1 97 ? -0.744 4.531 -1.996 1.00 89.31 97 THR A N 1
ATOM 744 C CA . THR A 1 97 ? -0.394 4.304 -3.404 1.00 89.31 97 THR A CA 1
ATOM 745 C C . THR A 1 97 ? 1.119 4.306 -3.599 1.00 89.31 97 THR A C 1
ATOM 747 O O . THR A 1 97 ? 1.644 3.474 -4.344 1.00 89.31 97 THR A O 1
ATOM 750 N N . TYR A 1 98 ? 1.813 5.191 -2.890 1.00 91.00 98 TYR A N 1
ATOM 751 C CA . TYR A 1 98 ? 3.236 5.481 -3.047 1.00 91.00 98 TYR A CA 1
ATOM 752 C C . TYR A 1 98 ? 4.101 4.989 -1.880 1.00 91.00 98 TYR A C 1
ATOM 754 O O . TYR A 1 98 ? 5.274 5.349 -1.779 1.00 91.00 98 TYR A O 1
ATOM 762 N N . CYS A 1 99 ? 3.535 4.194 -0.972 1.00 92.50 99 CYS A N 1
ATOM 763 C CA . CYS A 1 99 ? 4.192 3.843 0.274 1.00 92.50 99 CYS A CA 1
ATOM 764 C C . CYS A 1 99 ? 5.459 3.035 -0.007 1.00 92.50 99 CYS A C 1
ATOM 766 O O . CYS A 1 99 ? 5.426 2.034 -0.715 1.00 92.50 99 CYS A O 1
ATOM 768 N N . VAL A 1 100 ? 6.566 3.421 0.621 1.00 92.56 100 VAL A N 1
ATOM 769 C CA . VAL A 1 100 ? 7.874 2.766 0.457 1.00 92.56 100 VAL A CA 1
ATOM 770 C C . VAL A 1 100 ? 7.890 1.298 0.896 1.00 92.56 100 VAL A C 1
ATOM 772 O O . VAL A 1 100 ? 8.711 0.521 0.412 1.00 92.56 100 VAL A O 1
ATOM 775 N N . LEU A 1 101 ? 6.988 0.921 1.810 1.00 94.44 101 LEU A N 1
ATOM 776 C CA . LEU A 1 101 ? 6.817 -0.450 2.297 1.00 94.44 101 LEU A CA 1
ATOM 777 C C . LEU A 1 101 ? 5.766 -1.242 1.514 1.00 94.44 101 LEU A C 1
ATOM 779 O O . LEU A 1 101 ? 5.501 -2.402 1.836 1.00 94.44 101 LEU A O 1
ATOM 783 N N . ARG A 1 102 ? 5.153 -0.638 0.490 1.00 93.88 102 ARG A N 1
ATOM 784 C CA . ARG A 1 102 ? 4.193 -1.334 -0.357 1.00 93.88 102 ARG A CA 1
ATOM 785 C C . ARG A 1 102 ? 4.890 -2.493 -1.060 1.00 93.88 102 ARG A C 1
ATOM 787 O O . ARG A 1 102 ? 5.844 -2.308 -1.817 1.00 93.88 102 ARG A O 1
ATOM 794 N N . GLN A 1 103 ? 4.376 -3.691 -0.808 1.00 95.06 103 GLN A N 1
ATOM 795 C CA . GLN A 1 103 ? 4.832 -4.915 -1.451 1.00 95.06 103 GLN A CA 1
ATOM 796 C C . GLN A 1 103 ? 4.495 -4.862 -2.942 1.00 95.06 103 GLN A C 1
ATOM 798 O O . GLN A 1 103 ? 3.339 -4.652 -3.318 1.00 95.06 103 GLN A O 1
ATOM 803 N N . THR A 1 104 ? 5.506 -5.056 -3.780 1.00 94.88 104 THR A N 1
ATOM 804 C CA . THR A 1 104 ? 5.395 -5.067 -5.239 1.00 94.88 104 THR A CA 1
ATOM 805 C C . THR A 1 104 ? 6.070 -6.325 -5.772 1.00 94.88 104 THR A C 1
ATOM 807 O O . THR A 1 104 ? 7.131 -6.712 -5.285 1.00 94.88 104 THR A O 1
ATOM 810 N N . GLN A 1 105 ? 5.455 -6.975 -6.758 1.00 96.38 105 GLN A N 1
ATOM 811 C CA . GLN A 1 105 ? 6.023 -8.174 -7.371 1.00 96.38 105 GLN A CA 1
ATOM 812 C C . GLN A 1 105 ? 7.259 -7.808 -8.200 1.00 96.38 105 GLN A C 1
ATOM 814 O O . GLN A 1 105 ? 7.248 -6.829 -8.959 1.00 96.38 105 GLN A O 1
ATOM 819 N N . CYS A 1 106 ? 8.325 -8.595 -8.072 1.00 96.06 106 CYS A N 1
ATOM 820 C CA . CYS A 1 106 ? 9.453 -8.513 -8.989 1.00 96.06 106 CYS A CA 1
ATOM 821 C C . CYS A 1 106 ? 9.016 -8.928 -10.409 1.00 96.06 106 CYS A C 1
ATOM 823 O O . CYS A 1 106 ? 8.135 -9.759 -10.591 1.00 96.06 106 CYS A O 1
ATOM 825 N N . LYS A 1 107 ? 9.605 -8.336 -11.454 1.00 94.75 107 LYS A N 1
ATOM 826 C CA . LYS A 1 107 ? 9.315 -8.741 -12.844 1.00 94.75 107 LYS A CA 1
ATOM 827 C C . LYS A 1 107 ? 10.230 -9.840 -13.378 1.00 94.75 107 LYS A C 1
ATOM 829 O O . LYS A 1 107 ? 9.994 -10.340 -14.477 1.00 94.75 107 LYS A O 1
ATOM 834 N N . VAL A 1 108 ? 11.285 -10.158 -12.633 1.00 94.12 108 VAL A N 1
ATOM 835 C CA . VAL A 1 108 ? 12.284 -11.176 -12.984 1.00 94.12 108 VAL A CA 1
ATOM 836 C C . VAL A 1 108 ? 12.010 -12.490 -12.244 1.00 94.12 108 VAL A C 1
ATOM 838 O O . VAL A 1 108 ? 12.287 -13.558 -12.780 1.00 94.12 108 VAL A O 1
ATOM 841 N N . CYS A 1 109 ? 11.418 -12.422 -11.048 1.00 94.31 109 CYS A N 1
ATOM 842 C CA . CYS A 1 109 ? 10.983 -13.573 -10.255 1.00 94.31 109 CYS A CA 1
ATOM 843 C C . CYS A 1 109 ? 9.632 -13.304 -9.572 1.00 94.31 109 CYS A C 1
ATOM 845 O O . CYS A 1 109 ? 9.131 -12.187 -9.620 1.00 94.31 109 CYS A O 1
ATOM 847 N N . ASP A 1 110 ? 9.076 -14.299 -8.879 1.00 93.38 110 ASP A N 1
ATOM 848 C CA . ASP A 1 110 ? 7.755 -14.204 -8.238 1.00 93.38 110 ASP A CA 1
ATOM 849 C C . ASP A 1 110 ? 7.772 -13.661 -6.793 1.00 93.38 110 ASP A C 1
ATOM 851 O O . ASP A 1 110 ? 6.750 -13.684 -6.107 1.00 93.38 110 ASP A O 1
ATOM 855 N N . GLU A 1 111 ? 8.912 -13.164 -6.301 1.00 96.81 111 GLU A N 1
ATOM 856 C CA . GLU A 1 111 ? 8.996 -12.609 -4.943 1.00 96.81 111 GLU A CA 1
ATOM 857 C C . GLU A 1 111 ? 8.265 -11.257 -4.827 1.00 96.81 111 GLU A C 1
ATOM 859 O O . GLU A 1 111 ? 8.386 -10.374 -5.684 1.00 96.81 111 GLU A O 1
ATOM 864 N N . MET A 1 112 ? 7.543 -11.077 -3.715 1.00 96.81 112 MET A N 1
ATOM 865 C CA . MET A 1 112 ? 6.994 -9.788 -3.288 1.00 96.81 112 MET A CA 1
ATOM 866 C C . MET A 1 112 ? 8.040 -9.048 -2.457 1.00 96.81 112 MET A C 1
ATOM 868 O O . MET A 1 112 ? 8.536 -9.581 -1.464 1.00 96.81 112 MET A O 1
ATOM 872 N N . VAL A 1 113 ? 8.378 -7.827 -2.868 1.00 96.56 113 VAL A N 1
ATOM 873 C CA . VAL A 1 113 ? 9.440 -7.025 -2.248 1.00 96.56 113 VAL A CA 1
ATOM 874 C C . VAL A 1 113 ? 8.906 -5.620 -1.948 1.00 96.56 113 VAL A C 1
ATOM 876 O O . VAL A 1 113 ? 8.184 -5.061 -2.782 1.00 96.56 113 VAL A O 1
ATOM 879 N N . PRO A 1 114 ? 9.241 -5.007 -0.794 1.00 96.50 114 PRO A N 1
ATOM 880 C CA . PRO A 1 114 ? 8.982 -3.588 -0.570 1.00 96.50 114 PRO A CA 1
ATOM 881 C C . PRO A 1 114 ? 9.568 -2.745 -1.703 1.00 96.50 114 PRO A C 1
ATOM 883 O O . PRO A 1 114 ? 10.722 -2.940 -2.089 1.00 96.50 114 PRO A O 1
ATOM 886 N N . GLY A 1 115 ? 8.810 -1.782 -2.226 1.00 94.81 115 GLY A N 1
ATOM 887 C CA . GLY A 1 115 ? 9.261 -1.009 -3.384 1.00 94.81 115 GLY A CA 1
ATOM 888 C C . GLY A 1 115 ? 10.599 -0.287 -3.174 1.00 94.81 115 GLY A C 1
ATOM 889 O O . GLY A 1 115 ? 11.414 -0.255 -4.095 1.00 94.81 115 GLY A O 1
ATOM 890 N N . ARG A 1 116 ? 10.896 0.185 -1.952 1.00 94.44 116 ARG A N 1
ATOM 891 C CA . ARG A 1 116 ? 12.207 0.776 -1.607 1.00 94.44 116 ARG A CA 1
ATOM 892 C C . ARG A 1 116 ? 13.394 -0.185 -1.761 1.00 94.44 116 ARG A C 1
ATOM 894 O O . ARG A 1 116 ? 14.500 0.261 -2.039 1.00 94.44 116 ARG A O 1
ATOM 901 N N . ASP A 1 117 ? 13.159 -1.484 -1.582 1.00 96.25 117 ASP A N 1
ATOM 902 C CA . ASP A 1 117 ? 14.196 -2.520 -1.543 1.00 96.25 117 ASP A CA 1
ATOM 903 C C . ASP A 1 117 ? 14.356 -3.214 -2.910 1.00 96.25 117 ASP A C 1
ATOM 905 O O . ASP A 1 117 ? 15.280 -4.003 -3.111 1.00 96.25 117 ASP A O 1
ATOM 909 N N . MET A 1 118 ? 13.488 -2.899 -3.882 1.00 96.38 118 MET A N 1
ATOM 910 C CA . MET A 1 118 ? 13.435 -3.578 -5.178 1.00 96.38 118 MET A CA 1
ATOM 911 C C . MET A 1 118 ? 14.728 -3.439 -5.988 1.00 96.38 118 MET A C 1
ATOM 913 O O . MET A 1 118 ? 15.181 -4.409 -6.592 1.00 96.38 118 MET A O 1
ATOM 917 N N . TYR A 1 119 ? 15.356 -2.259 -5.989 1.00 95.00 119 TYR A N 1
ATOM 918 C CA . TYR A 1 119 ? 16.613 -2.066 -6.716 1.00 95.00 119 TYR A CA 1
ATOM 919 C C . TYR A 1 119 ? 17.716 -2.980 -6.169 1.00 95.00 119 TYR A C 1
ATOM 921 O O . TYR A 1 119 ? 18.345 -3.714 -6.927 1.00 95.00 119 TYR A O 1
ATOM 929 N N . THR A 1 120 ? 17.889 -2.996 -4.845 1.00 96.06 120 THR A N 1
ATOM 930 C CA . THR A 1 120 ? 18.854 -3.866 -4.160 1.00 96.06 120 THR A CA 1
ATOM 931 C C . THR A 1 120 ? 18.533 -5.343 -4.371 1.00 96.06 120 THR A C 1
ATOM 933 O O . THR A 1 120 ? 19.437 -6.137 -4.618 1.00 96.06 120 THR A O 1
ATOM 936 N N . HIS A 1 121 ? 17.255 -5.731 -4.327 1.00 96.81 121 HIS A N 1
ATOM 937 C CA . HIS A 1 121 ? 16.830 -7.096 -4.642 1.00 96.81 121 HIS A CA 1
ATOM 938 C C . HIS A 1 121 ? 17.298 -7.519 -6.042 1.00 96.81 121 HIS A C 1
ATOM 940 O O . HIS A 1 121 ? 17.901 -8.581 -6.187 1.00 96.81 121 HIS A O 1
ATOM 946 N N . VAL A 1 122 ? 17.072 -6.689 -7.066 1.00 95.81 122 VAL A N 1
ATOM 947 C CA . VAL A 1 122 ? 17.444 -7.031 -8.447 1.00 95.81 122 VAL A CA 1
ATOM 948 C C . VAL A 1 122 ? 18.953 -7.104 -8.625 1.00 95.81 122 VAL A C 1
ATOM 950 O O . VAL A 1 122 ? 19.441 -8.079 -9.187 1.00 95.81 122 VAL A O 1
ATOM 953 N N . THR A 1 123 ? 19.706 -6.130 -8.118 1.00 94.50 123 THR A N 1
ATOM 954 C CA . THR A 1 123 ? 21.166 -6.107 -8.303 1.00 94.50 123 THR A CA 1
ATOM 955 C C . THR A 1 123 ? 21.889 -7.227 -7.559 1.00 94.50 123 THR A C 1
ATOM 957 O O . THR A 1 123 ? 22.972 -7.628 -7.977 1.00 94.50 123 THR A O 1
ATOM 960 N N . THR A 1 124 ? 21.300 -7.755 -6.482 1.00 96.38 124 THR A N 1
ATOM 961 C CA . THR A 1 124 ? 21.899 -8.833 -5.679 1.00 96.38 124 THR A CA 1
ATOM 962 C C . THR A 1 124 ? 21.443 -10.225 -6.109 1.00 96.38 124 THR A C 1
ATOM 964 O O . THR A 1 124 ? 22.279 -11.115 -6.251 1.00 96.38 124 THR A O 1
ATOM 967 N N . LYS A 1 125 ? 20.138 -10.436 -6.335 1.00 96.56 125 LYS A N 1
ATOM 968 C CA . LYS A 1 125 ? 19.580 -11.753 -6.691 1.00 96.56 125 LYS A CA 1
ATOM 969 C C . LYS A 1 125 ? 19.548 -12.022 -8.193 1.00 96.56 125 LYS A C 1
ATOM 971 O O . LYS A 1 125 ? 19.555 -13.183 -8.589 1.00 96.56 125 LYS A O 1
ATOM 976 N N . HIS A 1 126 ? 19.544 -10.978 -9.023 1.00 94.50 126 HIS A N 1
ATOM 977 C CA . HIS A 1 126 ? 19.442 -11.086 -10.481 1.00 94.50 126 HIS A CA 1
ATOM 978 C C . HIS A 1 126 ? 20.592 -10.345 -11.181 1.00 94.50 126 HIS A C 1
ATOM 980 O O . HIS A 1 126 ? 20.333 -9.439 -11.972 1.00 94.50 126 HIS A O 1
ATOM 986 N N . PRO A 1 127 ? 21.866 -10.722 -10.951 1.00 90.25 127 PRO A N 1
ATOM 987 C CA . PRO A 1 127 ? 23.026 -9.994 -11.483 1.00 90.25 127 PRO A CA 1
ATOM 988 C C . PRO A 1 127 ? 23.099 -9.980 -13.020 1.00 90.25 127 PRO A C 1
ATOM 990 O O . PRO A 1 127 ? 23.782 -9.144 -13.603 1.00 90.25 127 PRO A O 1
ATOM 993 N N . SER A 1 128 ? 22.390 -10.892 -13.692 1.00 87.88 128 SER A N 1
ATOM 994 C CA . SER A 1 128 ? 22.234 -10.905 -15.150 1.00 87.88 128 SER A CA 1
ATOM 995 C C . SER A 1 128 ? 21.208 -9.890 -15.668 1.00 87.88 128 SER A C 1
ATOM 997 O O . SER A 1 128 ? 21.161 -9.634 -16.870 1.00 87.88 128 SER A O 1
ATOM 999 N N . THR A 1 129 ? 20.361 -9.333 -14.797 1.00 88.81 129 THR A N 1
ATOM 1000 C CA . THR A 1 129 ? 19.394 -8.289 -15.153 1.00 88.81 129 THR A CA 1
ATOM 1001 C C . THR A 1 129 ? 20.095 -6.946 -15.175 1.00 88.81 129 THR A C 1
ATOM 1003 O O . THR A 1 129 ? 20.782 -6.567 -14.229 1.00 88.81 129 THR A O 1
ATOM 1006 N N . THR A 1 130 ? 19.904 -6.194 -16.254 1.00 88.44 130 THR A N 1
ATOM 1007 C CA . THR A 1 130 ? 20.540 -4.888 -16.383 1.00 88.44 130 THR A CA 1
ATOM 1008 C C . THR A 1 130 ? 19.912 -3.883 -15.419 1.00 88.44 130 THR A C 1
ATOM 1010 O O . THR A 1 130 ? 18.691 -3.701 -15.401 1.00 88.44 130 THR A O 1
ATOM 1013 N N . ALA A 1 131 ? 20.761 -3.225 -14.633 1.00 89.06 131 ALA A N 1
ATOM 1014 C CA . ALA A 1 131 ? 20.384 -2.165 -13.712 1.00 89.06 131 ALA A CA 1
ATOM 1015 C C . ALA A 1 131 ? 21.035 -0.849 -14.141 1.00 89.06 131 ALA A C 1
ATOM 1017 O O . ALA A 1 131 ? 22.228 -0.804 -14.444 1.00 89.06 131 ALA A O 1
ATOM 1018 N N . PHE A 1 132 ? 20.243 0.213 -14.165 1.00 86.81 132 PHE A N 1
ATOM 1019 C CA . PHE A 1 132 ? 20.647 1.531 -14.625 1.00 86.81 132 PHE A CA 1
ATOM 1020 C C . PHE A 1 132 ? 20.487 2.570 -13.521 1.00 86.81 132 PHE A C 1
ATOM 1022 O O . PHE A 1 132 ? 19.628 2.463 -12.641 1.00 86.81 132 PHE A O 1
ATOM 1029 N N . THR A 1 133 ? 21.325 3.599 -13.599 1.00 85.25 133 THR A N 1
ATOM 1030 C CA . THR A 1 133 ? 21.272 4.778 -12.730 1.00 85.25 133 THR A CA 1
ATOM 1031 C C . THR A 1 133 ? 21.413 6.030 -13.580 1.00 85.25 133 THR A C 1
ATOM 1033 O O . THR A 1 133 ? 21.804 5.947 -14.742 1.00 85.25 133 THR A O 1
ATOM 1036 N N . GLU A 1 134 ? 21.196 7.198 -12.983 1.00 77.19 134 GLU A N 1
ATOM 1037 C CA . GLU A 1 134 ? 21.386 8.511 -13.623 1.00 77.19 134 GLU A CA 1
ATOM 1038 C C . GLU A 1 134 ? 22.736 8.662 -14.344 1.00 77.19 134 GLU A C 1
ATOM 1040 O O . GLU A 1 134 ? 22.845 9.348 -15.354 1.00 77.19 134 GLU A O 1
ATOM 1045 N N . LYS A 1 135 ? 23.778 8.003 -13.822 1.00 71.88 135 LYS A N 1
ATOM 1046 C CA . LYS A 1 135 ? 25.152 8.071 -14.339 1.00 71.88 135 LYS A CA 1
ATOM 1047 C C . LYS A 1 135 ? 25.439 7.056 -15.442 1.00 71.88 135 LYS A C 1
ATOM 1049 O O . LYS A 1 135 ? 26.468 7.152 -16.102 1.00 71.88 135 LYS A O 1
ATOM 1054 N N . TYR A 1 136 ? 24.581 6.053 -15.598 1.00 67.81 136 TYR A N 1
ATOM 1055 C CA . TYR A 1 136 ? 24.807 4.921 -16.484 1.00 67.81 136 TYR A CA 1
ATOM 1056 C C . TYR A 1 136 ? 23.510 4.596 -17.215 1.00 67.81 136 TYR A C 1
ATOM 1058 O O . TYR A 1 136 ? 22.782 3.676 -16.843 1.00 67.81 136 TYR A O 1
ATOM 1066 N N . PHE A 1 137 ? 23.218 5.387 -18.246 1.00 63.78 137 PHE A N 1
ATOM 1067 C CA . PHE A 1 137 ? 22.191 5.063 -19.228 1.00 63.78 137 PHE A CA 1
ATOM 1068 C C . PHE A 1 137 ? 22.810 4.261 -20.376 1.00 63.78 137 PHE A C 1
ATOM 1070 O O . PHE A 1 137 ? 23.939 4.544 -20.789 1.00 63.78 137 PHE A O 1
ATOM 1077 N N . PRO A 1 138 ? 22.099 3.261 -20.920 1.00 60.78 138 PRO A N 1
ATOM 1078 C CA . PRO A 1 138 ? 22.592 2.533 -22.071 1.00 60.78 138 PRO A CA 1
ATOM 1079 C C . PRO A 1 138 ? 22.573 3.474 -23.277 1.00 60.78 138 PRO A C 1
ATOM 1081 O O . PRO A 1 138 ? 21.514 3.907 -23.720 1.00 60.78 138 PRO A O 1
ATOM 1084 N N . SER A 1 139 ? 23.742 3.761 -23.846 1.00 55.12 139 SER A N 1
ATOM 1085 C CA . SER A 1 139 ? 23.827 4.469 -25.128 1.00 55.12 139 SER A CA 1
ATOM 1086 C C . SER A 1 139 ? 23.286 3.618 -26.282 1.00 55.12 139 SER A C 1
ATOM 1088 O O . SER A 1 139 ? 22.889 4.157 -27.311 1.00 55.12 139 SER A O 1
ATOM 1090 N N . ARG A 1 140 ? 23.268 2.281 -26.128 1.00 57.91 140 ARG A N 1
ATOM 1091 C CA . ARG A 1 140 ? 22.751 1.316 -27.110 1.00 57.91 140 ARG A CA 1
ATOM 1092 C C . ARG A 1 140 ? 22.186 0.075 -26.420 1.00 57.91 140 ARG A C 1
ATOM 1094 O O . ARG A 1 140 ? 22.826 -0.489 -25.535 1.00 57.91 140 ARG A O 1
ATOM 1101 N N . TYR A 1 141 ? 21.031 -0.402 -26.880 1.00 60.22 141 TYR A N 1
ATOM 1102 C CA . TYR A 1 141 ? 20.529 -1.727 -26.515 1.00 60.22 141 TYR A CA 1
ATOM 1103 C C . TYR A 1 141 ? 21.300 -2.785 -27.303 1.00 60.22 141 TYR A C 1
ATOM 1105 O O . TYR A 1 141 ? 21.155 -2.908 -28.520 1.00 60.22 141 TYR A O 1
ATOM 1113 N N . THR A 1 142 ? 22.161 -3.536 -26.622 1.00 54.88 142 THR A N 1
ATOM 1114 C CA . THR A 1 142 ? 22.921 -4.616 -27.252 1.00 54.88 142 THR A CA 1
ATOM 1115 C C . THR A 1 142 ? 21.999 -5.804 -27.552 1.00 54.88 142 THR A C 1
ATOM 1117 O O . THR A 1 142 ? 21.038 -6.069 -26.833 1.00 54.88 142 THR A O 1
ATOM 1120 N N . ASN A 1 143 ? 22.274 -6.525 -28.644 1.00 55.97 143 ASN A N 1
ATOM 1121 C CA . ASN A 1 143 ? 21.561 -7.744 -29.063 1.00 55.97 143 ASN A CA 1
ATOM 1122 C C . ASN A 1 143 ? 20.111 -7.583 -29.568 1.00 55.97 143 ASN A C 1
ATOM 1124 O O . ASN A 1 143 ? 19.402 -8.585 -29.695 1.00 55.97 143 ASN A O 1
ATOM 1128 N N . PHE A 1 144 ? 19.668 -6.374 -29.929 1.00 62.91 144 PHE A N 1
ATOM 1129 C CA . PHE A 1 144 ? 18.375 -6.201 -30.596 1.00 62.91 144 PHE A CA 1
ATOM 1130 C C . PHE A 1 144 ? 18.384 -6.847 -31.991 1.00 62.91 144 PHE A C 1
ATOM 1132 O O . PHE A 1 144 ? 19.101 -6.413 -32.892 1.00 62.91 144 PHE A O 1
ATOM 1139 N N . LYS A 1 145 ? 17.576 -7.896 -32.180 1.00 67.19 145 LYS A N 1
ATOM 1140 C CA . LYS A 1 145 ? 17.324 -8.505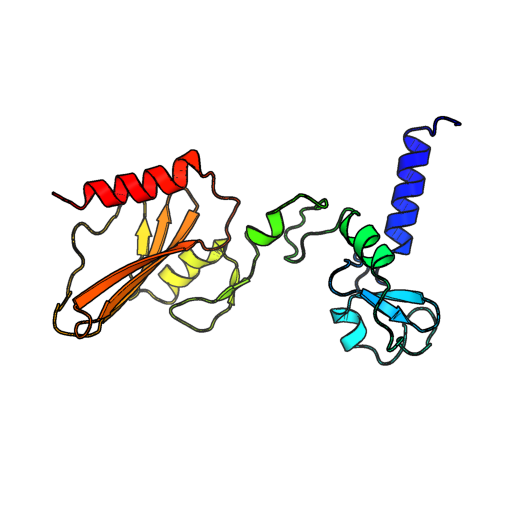 -33.492 1.00 67.19 145 LYS A CA 1
ATOM 1141 C C . LYS A 1 145 ? 15.914 -8.140 -33.929 1.00 67.19 145 LYS A C 1
ATOM 1143 O O . LYS A 1 145 ? 14.959 -8.731 -33.434 1.00 67.19 145 LYS A O 1
ATOM 1148 N N . GLN A 1 146 ? 15.806 -7.225 -34.893 1.00 65.88 146 GLN A N 1
ATOM 1149 C CA . GLN A 1 146 ? 14.530 -6.715 -35.415 1.00 65.88 146 GLN A CA 1
ATOM 1150 C C . GLN A 1 146 ? 13.553 -7.834 -35.814 1.00 65.88 146 GLN A C 1
ATOM 1152 O O . GLN A 1 146 ? 12.354 -7.702 -35.610 1.00 65.88 146 GLN A O 1
ATOM 1157 N N . ASN A 1 147 ? 14.074 -8.970 -36.285 1.00 74.75 147 ASN A N 1
ATOM 1158 C CA . ASN A 1 147 ? 13.278 -10.085 -36.801 1.00 74.75 147 ASN A CA 1
ATOM 1159 C C . ASN A 1 147 ? 12.873 -11.126 -35.743 1.00 74.75 147 ASN A C 1
ATOM 1161 O O . ASN A 1 147 ? 12.344 -12.176 -36.103 1.00 74.75 147 ASN A O 1
ATOM 1165 N N . LYS A 1 148 ? 13.158 -10.907 -34.453 1.00 75.75 148 LYS A N 1
ATOM 1166 C CA . LYS A 1 148 ? 12.800 -11.855 -33.387 1.00 75.75 148 LYS A CA 1
ATOM 1167 C C . LYS A 1 148 ? 11.954 -11.192 -32.309 1.00 75.75 148 LYS A C 1
ATOM 1169 O O . LYS A 1 148 ? 12.240 -10.050 -31.951 1.00 75.75 148 LYS A O 1
ATOM 1174 N N . PRO A 1 149 ? 10.965 -11.904 -31.742 1.00 75.81 149 PRO A N 1
ATOM 1175 C CA . PRO A 1 149 ? 10.316 -11.434 -30.536 1.00 75.81 149 PRO A CA 1
ATOM 1176 C C . PRO A 1 149 ? 11.348 -11.367 -29.411 1.00 75.81 149 PRO A C 1
ATOM 1178 O O . PRO A 1 149 ? 12.090 -12.322 -29.171 1.00 75.81 149 PRO A O 1
ATOM 1181 N N . VAL A 1 150 ? 11.421 -10.216 -28.752 1.00 82.25 150 VAL A N 1
ATOM 1182 C CA . VAL A 1 150 ? 12.360 -9.957 -27.657 1.00 82.25 150 VAL A CA 1
ATOM 1183 C C . VAL A 1 150 ? 11.589 -9.309 -26.520 1.00 82.25 150 VAL A C 1
ATOM 1185 O O . VAL A 1 150 ? 10.849 -8.356 -26.749 1.00 82.25 150 VAL A O 1
ATOM 1188 N N . LYS A 1 151 ? 11.784 -9.820 -25.302 1.00 85.69 151 LYS A N 1
ATOM 1189 C CA . LYS A 1 151 ? 11.348 -9.182 -24.061 1.00 85.69 151 LYS A CA 1
ATOM 1190 C C . LYS A 1 151 ? 12.576 -8.928 -23.199 1.00 85.69 151 LYS A C 1
ATOM 1192 O O . LYS A 1 151 ? 13.156 -9.874 -22.677 1.00 85.69 151 LYS A O 1
ATOM 1197 N N . CYS A 1 152 ? 12.951 -7.664 -23.052 1.00 85.69 152 CYS A N 1
ATOM 1198 C CA . CYS A 1 152 ? 14.008 -7.249 -22.135 1.00 85.69 152 CYS A CA 1
ATOM 1199 C C . CYS A 1 152 ? 13.380 -6.549 -20.935 1.00 85.69 152 CYS A C 1
ATOM 1201 O O . CYS A 1 152 ? 12.470 -5.734 -21.097 1.00 85.69 152 CYS A O 1
ATOM 1203 N N . ILE A 1 153 ? 13.866 -6.883 -19.743 1.00 90.06 153 ILE A N 1
ATOM 1204 C CA . ILE A 1 153 ? 13.461 -6.265 -18.483 1.00 90.06 153 ILE A CA 1
ATOM 1205 C C . ILE A 1 153 ? 14.721 -5.705 -17.840 1.00 90.06 153 ILE A C 1
ATOM 1207 O O . ILE A 1 153 ? 15.734 -6.398 -17.749 1.00 90.06 153 ILE A O 1
ATOM 1211 N N . SER A 1 154 ? 14.645 -4.462 -17.402 1.00 90.69 154 SER A N 1
ATOM 1212 C CA . SER A 1 154 ? 15.715 -3.760 -16.704 1.00 90.69 154 SER A CA 1
ATOM 1213 C C . SER A 1 154 ? 15.119 -2.926 -15.576 1.00 90.69 154 SER A C 1
ATOM 1215 O O . SER A 1 154 ? 13.921 -2.614 -15.568 1.00 90.69 154 SER A O 1
ATOM 1217 N N . ILE A 1 155 ? 15.952 -2.585 -14.599 1.00 92.69 155 ILE A N 1
ATOM 1218 C CA . ILE A 1 155 ? 15.559 -1.749 -13.466 1.00 92.69 155 ILE A CA 1
ATOM 1219 C C . ILE A 1 155 ? 16.343 -0.443 -13.481 1.00 92.69 155 ILE A C 1
ATOM 1221 O O . ILE A 1 155 ? 17.541 -0.430 -13.744 1.00 92.69 155 ILE A O 1
ATOM 1225 N N . HIS A 1 156 ? 15.665 0.660 -13.198 1.00 90.69 156 HIS A N 1
ATOM 1226 C CA . HIS A 1 156 ? 16.252 1.996 -13.161 1.00 90.69 156 HIS A CA 1
ATOM 1227 C C . HIS A 1 156 ? 16.121 2.564 -11.753 1.00 90.69 156 HIS A C 1
ATOM 1229 O O . HIS A 1 156 ? 15.065 2.416 -11.143 1.00 90.69 156 HIS A O 1
ATOM 1235 N N . ASN A 1 157 ? 17.166 3.226 -11.256 1.00 89.94 157 ASN A N 1
ATOM 1236 C CA . ASN A 1 157 ? 17.116 4.075 -10.066 1.00 89.94 157 ASN A CA 1
ATOM 1237 C C . ASN A 1 157 ? 17.569 5.491 -10.441 1.00 89.94 157 ASN A C 1
ATOM 1239 O O . ASN A 1 157 ? 18.749 5.726 -10.709 1.00 89.94 157 ASN A O 1
ATOM 1243 N N . VAL A 1 158 ? 16.608 6.409 -10.508 1.00 85.50 158 VAL A N 1
ATOM 1244 C CA . VAL A 1 158 ? 16.787 7.777 -11.002 1.00 85.50 158 VAL A CA 1
ATOM 1245 C C . VAL A 1 158 ? 16.184 8.736 -9.989 1.00 85.50 158 VAL A C 1
ATOM 1247 O O . VAL A 1 158 ? 14.988 8.685 -9.715 1.00 85.50 158 VAL A O 1
ATOM 1250 N N . SER A 1 159 ? 17.016 9.591 -9.403 1.00 84.12 159 SER A N 1
ATOM 1251 C CA . SER A 1 159 ? 16.653 10.585 -8.388 1.00 84.12 159 SER A CA 1
ATOM 1252 C C . SER A 1 159 ? 15.887 9.980 -7.211 1.00 84.12 159 SER A C 1
ATOM 1254 O O . SER A 1 159 ? 14.931 10.552 -6.696 1.00 84.12 159 SER A O 1
ATOM 1256 N N . GLY A 1 160 ? 16.299 8.777 -6.799 1.00 84.75 160 GLY A N 1
ATOM 1257 C CA . GLY A 1 160 ? 15.665 8.019 -5.722 1.00 84.75 160 GLY A CA 1
ATOM 1258 C C . GLY A 1 160 ? 14.361 7.322 -6.117 1.00 84.75 160 GLY A C 1
ATOM 1259 O O . GLY A 1 160 ? 13.784 6.626 -5.285 1.00 84.75 160 GLY A O 1
ATOM 1260 N N . HIS A 1 161 ? 13.901 7.447 -7.362 1.00 88.25 161 HIS A N 1
ATOM 1261 C CA . HIS A 1 161 ? 12.732 6.748 -7.885 1.00 88.25 161 HIS A CA 1
ATOM 1262 C C . HIS A 1 161 ? 13.133 5.491 -8.650 1.00 88.25 161 HIS A C 1
ATOM 1264 O O . HIS A 1 161 ? 14.075 5.500 -9.444 1.00 88.25 161 HIS A O 1
ATOM 1270 N N . ILE A 1 162 ? 12.396 4.404 -8.417 1.00 92.00 162 ILE A N 1
ATOM 1271 C CA . ILE A 1 162 ? 12.678 3.113 -9.040 1.00 92.00 162 ILE A CA 1
ATOM 1272 C C . ILE A 1 162 ? 11.624 2.814 -10.106 1.00 92.00 162 ILE A C 1
ATOM 1274 O O . ILE A 1 162 ? 10.423 2.950 -9.868 1.00 92.00 162 ILE A O 1
ATOM 1278 N N . PHE A 1 163 ? 12.073 2.368 -11.278 1.00 92.25 163 PHE A N 1
ATOM 1279 C CA . PHE A 1 163 ? 11.200 2.013 -12.394 1.00 92.25 163 PHE A CA 1
ATOM 1280 C C . PHE A 1 163 ? 11.616 0.686 -13.018 1.00 92.25 163 PHE A C 1
ATOM 1282 O O . PHE A 1 163 ? 12.802 0.399 -13.180 1.00 92.25 163 PHE A O 1
ATOM 1289 N N . TRP A 1 164 ? 10.627 -0.088 -13.448 1.00 93.19 164 TRP A N 1
ATOM 1290 C CA . TRP A 1 164 ? 10.828 -1.149 -14.422 1.00 93.19 164 TRP A CA 1
ATOM 1291 C C . TRP A 1 164 ? 10.825 -0.565 -15.824 1.00 93.19 164 TRP A C 1
ATOM 1293 O O . TRP A 1 164 ? 9.853 0.081 -16.205 1.00 93.19 164 TRP A O 1
ATOM 1303 N N . GLU A 1 165 ? 11.835 -0.884 -16.618 1.00 90.50 165 GLU A N 1
ATOM 1304 C CA . GLU A 1 165 ? 11.779 -0.736 -18.067 1.00 90.50 165 GLU A CA 1
ATOM 1305 C C . GLU A 1 165 ? 11.493 -2.109 -18.681 1.00 90.50 165 GLU A C 1
ATOM 1307 O O . GLU A 1 165 ? 12.119 -3.116 -18.344 1.00 90.50 165 GLU A O 1
ATOM 1312 N N . VAL A 1 166 ? 10.495 -2.157 -19.562 1.00 89.75 166 VAL A N 1
ATOM 1313 C CA . VAL A 1 166 ? 10.167 -3.352 -20.338 1.00 89.75 166 VAL A CA 1
ATOM 1314 C C . VAL A 1 166 ? 10.156 -2.987 -21.808 1.00 89.75 166 VAL A C 1
ATOM 1316 O O . VAL A 1 166 ? 9.374 -2.134 -22.237 1.00 89.75 166 VAL A O 1
ATOM 1319 N N . ILE A 1 167 ? 11.011 -3.668 -22.564 1.00 86.56 167 ILE A N 1
ATOM 1320 C CA . ILE A 1 167 ? 11.116 -3.544 -24.014 1.00 86.56 167 ILE A CA 1
ATOM 1321 C C . ILE A 1 167 ? 10.540 -4.806 -24.638 1.00 86.56 167 ILE A C 1
ATOM 1323 O O . ILE A 1 167 ? 10.972 -5.911 -24.311 1.00 86.56 167 ILE A O 1
ATOM 1327 N N . LEU A 1 168 ? 9.572 -4.628 -25.529 1.00 88.56 168 LEU A N 1
ATOM 1328 C CA . LEU A 1 168 ? 8.905 -5.683 -26.280 1.00 88.56 168 LEU A CA 1
ATOM 1329 C C . LEU A 1 168 ? 9.081 -5.418 -27.772 1.00 88.56 168 LEU A C 1
ATOM 1331 O O . LEU A 1 168 ? 8.613 -4.397 -28.269 1.00 88.56 168 LEU A O 1
ATOM 1335 N N . ASN A 1 169 ? 9.731 -6.336 -28.482 1.00 87.06 169 ASN A N 1
ATOM 1336 C CA . ASN A 1 169 ? 9.766 -6.335 -29.941 1.00 87.06 169 ASN A CA 1
ATOM 1337 C C . ASN A 1 169 ? 8.713 -7.302 -30.480 1.00 87.06 169 ASN A C 1
ATOM 1339 O O . ASN A 1 169 ? 8.798 -8.499 -30.200 1.00 87.06 169 ASN A O 1
ATOM 1343 N N . ASP A 1 170 ? 7.763 -6.807 -31.265 1.00 86.19 170 ASP A N 1
ATOM 1344 C CA . ASP A 1 170 ? 6.832 -7.625 -32.038 1.00 86.19 170 ASP A CA 1
ATOM 1345 C C . ASP A 1 170 ? 7.200 -7.513 -33.530 1.00 86.19 170 ASP A C 1
ATOM 1347 O O . ASP A 1 170 ? 6.821 -6.539 -34.189 1.00 86.19 170 ASP A O 1
ATOM 1351 N N . PRO A 1 171 ? 7.950 -8.486 -34.085 1.00 83.25 171 PRO A N 1
ATOM 1352 C CA . PRO A 1 171 ? 8.381 -8.435 -35.480 1.00 83.25 171 PRO A CA 1
ATOM 1353 C C . PRO A 1 171 ? 7.225 -8.631 -36.468 1.00 83.25 171 PRO A C 1
ATOM 1355 O O . PRO A 1 171 ? 7.341 -8.223 -37.620 1.00 83.25 171 PRO A O 1
ATOM 1358 N N . VAL A 1 172 ? 6.111 -9.244 -36.052 1.00 86.75 172 VAL A N 1
ATOM 1359 C CA . VAL A 1 172 ? 4.948 -9.455 -36.930 1.00 86.75 172 VAL A CA 1
ATOM 1360 C C . VAL A 1 172 ? 4.211 -8.138 -37.121 1.00 86.75 172 VAL A C 1
ATOM 1362 O O . VAL A 1 172 ? 3.850 -7.784 -38.239 1.00 86.75 172 VAL A O 1
ATOM 1365 N N . LYS A 1 173 ? 4.038 -7.385 -36.033 1.00 87.56 173 LYS A N 1
ATOM 1366 C CA . LYS A 1 173 ? 3.418 -6.055 -36.073 1.00 87.56 173 LYS A CA 1
ATOM 1367 C C . LYS A 1 173 ? 4.388 -4.949 -36.475 1.00 87.56 173 LYS A C 1
ATOM 1369 O O . LYS A 1 173 ? 3.935 -3.836 -36.709 1.00 87.56 173 LYS A O 1
ATOM 1374 N N . GLN A 1 174 ? 5.689 -5.243 -36.543 1.00 84.81 174 GLN A N 1
ATOM 1375 C CA . GLN A 1 174 ? 6.755 -4.258 -36.755 1.00 84.81 174 GLN A CA 1
ATOM 1376 C C . GLN A 1 174 ? 6.715 -3.137 -35.702 1.00 84.81 174 GLN A C 1
ATOM 1378 O O . GLN A 1 174 ? 6.929 -1.966 -36.005 1.00 84.81 174 GLN A O 1
ATOM 1383 N N . VAL A 1 175 ? 6.423 -3.499 -34.447 1.00 85.50 175 VAL A N 1
ATOM 1384 C CA . VAL A 1 175 ? 6.307 -2.549 -33.334 1.00 85.50 175 VAL A CA 1
ATOM 1385 C C . VAL A 1 175 ? 7.319 -2.886 -32.251 1.00 85.50 175 VAL A C 1
ATOM 1387 O O . VAL A 1 175 ? 7.346 -3.998 -31.724 1.00 85.50 175 VAL A O 1
ATOM 1390 N N . LEU A 1 176 ? 8.099 -1.878 -31.864 1.00 84.62 176 LEU A N 1
ATOM 1391 C CA . LEU A 1 176 ? 8.911 -1.891 -30.656 1.00 84.62 176 LEU A CA 1
ATOM 1392 C C . LEU A 1 176 ? 8.203 -1.065 -29.582 1.00 84.62 176 LEU A C 1
ATOM 1394 O O . LEU A 1 176 ? 8.025 0.141 -29.731 1.00 84.62 176 LEU A O 1
ATOM 1398 N N . THR A 1 177 ? 7.793 -1.706 -28.492 1.00 86.56 177 THR A N 1
ATOM 1399 C CA . THR A 1 177 ? 7.209 -1.022 -27.336 1.00 86.56 177 THR A CA 1
ATOM 1400 C C . THR A 1 177 ? 8.231 -0.934 -26.225 1.00 86.56 177 THR A C 1
ATOM 1402 O O . THR A 1 177 ? 8.760 -1.945 -25.770 1.00 86.56 177 THR A O 1
ATOM 1405 N N . LYS A 1 178 ? 8.463 0.282 -25.749 1.00 86.62 178 LYS A N 1
ATOM 1406 C CA . LYS A 1 178 ? 9.265 0.561 -24.567 1.00 86.62 178 LYS A CA 1
ATOM 1407 C C . LYS A 1 178 ? 8.353 1.182 -23.524 1.00 86.62 178 LYS A C 1
ATOM 1409 O O . LYS A 1 178 ? 7.702 2.184 -23.795 1.00 86.62 178 LYS A O 1
ATOM 1414 N N . SER A 1 179 ? 8.268 0.558 -22.356 1.00 88.75 179 SER A N 1
ATOM 1415 C CA . SER A 1 179 ? 7.380 1.000 -21.282 1.00 88.75 179 SER A CA 1
ATOM 1416 C C . SER A 1 179 ? 8.140 1.139 -19.976 1.00 88.75 179 SER A C 1
ATOM 1418 O O . SER A 1 179 ? 8.977 0.297 -19.649 1.00 88.75 179 SER A O 1
ATOM 1420 N N . TYR A 1 180 ? 7.810 2.192 -19.235 1.00 88.44 180 TYR A N 1
ATOM 1421 C CA . TYR A 1 180 ? 8.316 2.439 -17.896 1.00 88.44 180 TYR A CA 1
ATOM 1422 C C . TYR A 1 180 ? 7.181 2.267 -16.901 1.00 88.44 180 TYR A C 1
ATOM 1424 O O . TYR A 1 180 ? 6.083 2.784 -17.102 1.00 88.44 180 TYR A O 1
ATOM 1432 N N . GLN A 1 181 ? 7.429 1.517 -15.836 1.00 91.06 181 GLN A N 1
ATOM 1433 C CA . GLN A 1 181 ? 6.457 1.309 -14.772 1.00 91.06 181 GLN A CA 1
ATOM 1434 C C . GLN A 1 181 ? 7.092 1.668 -13.442 1.00 91.06 181 GLN A C 1
ATOM 1436 O O . GLN A 1 181 ? 8.077 1.055 -13.033 1.00 91.06 181 GLN A O 1
ATOM 1441 N N . TYR A 1 182 ? 6.522 2.671 -12.788 1.00 90.94 182 TYR A N 1
ATOM 1442 C CA . TYR A 1 182 ? 6.984 3.139 -11.495 1.00 90.94 182 TYR A CA 1
ATOM 1443 C C . TYR A 1 182 ? 6.772 2.081 -10.407 1.00 90.94 182 TYR A C 1
ATOM 1445 O O . TYR A 1 182 ? 5.726 1.429 -10.352 1.00 90.94 182 TYR A O 1
ATOM 1453 N N . ILE A 1 183 ? 7.770 1.923 -9.540 1.00 93.25 183 ILE A N 1
ATOM 1454 C CA . ILE A 1 183 ? 7.714 1.055 -8.368 1.00 93.25 183 ILE A CA 1
ATOM 1455 C C . ILE A 1 183 ? 7.452 1.947 -7.152 1.00 93.25 183 ILE A C 1
ATOM 1457 O O . ILE A 1 183 ? 8.278 2.817 -6.880 1.00 93.25 183 ILE A O 1
ATOM 1461 N N . PRO A 1 184 ? 6.345 1.746 -6.410 1.00 90.62 184 PRO A N 1
ATOM 1462 C CA . PRO A 1 184 ? 5.998 2.569 -5.253 1.00 90.62 184 PRO A CA 1
ATOM 1463 C C . PRO A 1 184 ? 7.142 2.690 -4.239 1.00 90.62 184 PRO A C 1
ATOM 1465 O O . PRO A 1 184 ? 7.426 1.763 -3.486 1.00 90.62 184 PRO A O 1
ATOM 1468 N N . ASN A 1 185 ? 7.815 3.839 -4.223 1.00 90.50 185 ASN A N 1
ATOM 1469 C CA . ASN A 1 185 ? 8.947 4.106 -3.339 1.00 90.50 185 ASN A CA 1
ATOM 1470 C C . ASN A 1 185 ? 9.009 5.574 -2.874 1.00 90.50 185 ASN A C 1
ATOM 1472 O O . ASN A 1 185 ? 10.079 6.094 -2.571 1.00 90.50 185 ASN A O 1
ATOM 1476 N N . GLY A 1 186 ? 7.850 6.225 -2.785 1.00 87.06 186 GLY A N 1
ATOM 1477 C CA . GLY A 1 186 ? 7.692 7.646 -2.484 1.00 87.06 186 GLY A CA 1
ATOM 1478 C C . GLY A 1 186 ? 6.765 8.325 -3.492 1.00 87.06 186 GLY A C 1
ATOM 1479 O O . GLY A 1 186 ? 6.527 7.812 -4.578 1.00 87.06 186 GLY A O 1
ATOM 1480 N N . LYS A 1 187 ? 6.183 9.476 -3.151 1.00 83.94 187 LYS A N 1
ATOM 1481 C CA . LYS A 1 187 ? 5.384 10.217 -4.135 1.00 83.94 187 LYS A CA 1
ATOM 1482 C C . LYS A 1 187 ? 6.336 10.817 -5.178 1.00 83.94 187 LYS A C 1
ATOM 1484 O O . LYS A 1 187 ? 7.241 11.552 -4.776 1.00 83.94 187 LYS A O 1
ATOM 1489 N N . PRO A 1 188 ? 6.180 10.515 -6.479 1.00 76.38 188 PRO A N 1
ATOM 1490 C CA . PRO A 1 188 ? 7.031 11.105 -7.499 1.00 76.38 188 PRO A CA 1
ATOM 1491 C C . PRO A 1 188 ? 6.785 12.610 -7.568 1.00 76.38 188 PRO A C 1
ATOM 1493 O O . PRO A 1 188 ? 5.642 13.065 -7.636 1.00 76.38 188 PRO A O 1
ATOM 1496 N N . ASN A 1 189 ? 7.859 13.396 -7.561 1.00 68.12 189 ASN A N 1
ATOM 1497 C CA . ASN A 1 189 ? 7.756 14.813 -7.875 1.00 68.12 189 ASN A CA 1
ATOM 1498 C C . ASN A 1 189 ? 7.698 14.939 -9.410 1.00 68.12 189 ASN A C 1
ATOM 1500 O O . ASN A 1 189 ? 8.701 14.728 -10.101 1.00 68.12 189 ASN A O 1
ATOM 1504 N N . CYS A 1 190 ? 6.505 15.179 -9.969 1.00 52.72 190 CYS A N 1
ATOM 1505 C CA . CYS A 1 190 ? 6.280 15.196 -11.426 1.00 52.72 190 CYS A CA 1
ATOM 1506 C C . CYS A 1 190 ? 7.140 16.232 -12.170 1.00 52.72 190 CYS A C 1
ATOM 1508 O O . CYS A 1 190 ? 7.408 16.044 -13.351 1.00 52.72 190 CYS A O 1
ATOM 1510 N N . ALA A 1 191 ? 7.609 17.288 -11.494 1.00 50.84 191 ALA A N 1
ATOM 1511 C CA . ALA A 1 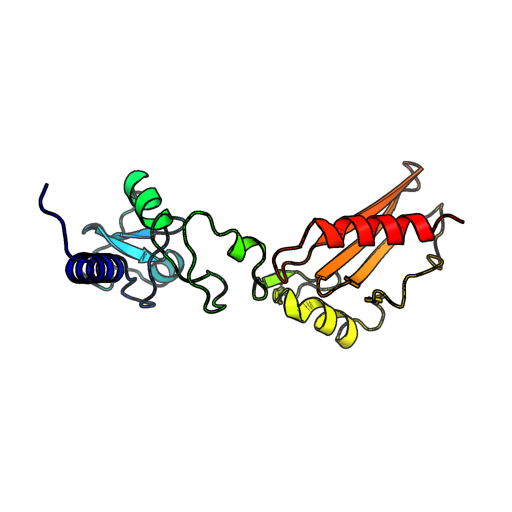191 ? 8.453 18.322 -12.100 1.00 50.84 191 ALA A CA 1
ATOM 1512 C C . ALA A 1 191 ? 9.893 17.860 -12.408 1.00 50.84 191 ALA A C 1
ATOM 1514 O O . ALA A 1 191 ? 10.583 18.505 -13.196 1.00 50.84 191 ALA A O 1
ATOM 1515 N N . THR A 1 192 ? 10.350 16.765 -11.795 1.00 47.66 192 THR A N 1
ATOM 1516 C CA . THR A 1 192 ? 11.708 16.219 -11.964 1.00 47.66 192 THR A CA 1
ATOM 1517 C C . THR A 1 192 ? 11.698 14.881 -12.696 1.00 47.66 192 THR A C 1
ATOM 1519 O O . THR A 1 192 ? 12.556 14.633 -13.532 1.00 47.66 192 THR A O 1
ATOM 1522 N N . SER A 1 193 ? 10.711 14.026 -12.425 1.00 45.66 193 SER A N 1
ATOM 1523 C CA . SER A 1 193 ? 10.704 12.629 -12.884 1.00 45.66 193 SER A CA 1
ATOM 1524 C C . SER A 1 193 ? 10.377 12.447 -14.372 1.00 45.66 193 SER A C 1
ATOM 1526 O O . SER A 1 193 ? 11.049 11.660 -15.034 1.00 45.66 193 SER A O 1
ATOM 1528 N N . LEU A 1 194 ? 9.398 13.178 -14.922 1.00 44.00 194 LEU A N 1
ATOM 1529 C CA . LEU A 1 194 ? 9.050 13.103 -16.350 1.00 44.00 194 LEU A CA 1
ATOM 1530 C C . LEU A 1 194 ? 10.055 13.857 -17.210 1.00 44.00 194 LEU A C 1
ATOM 1532 O O . LEU A 1 194 ? 10.536 13.305 -18.182 1.00 44.00 194 LEU A O 1
ATOM 1536 N N . THR A 1 195 ? 10.459 15.057 -16.806 1.00 47.81 195 THR A N 1
ATOM 1537 C CA . THR A 1 195 ? 11.482 15.848 -17.499 1.00 47.81 195 THR A CA 1
ATOM 1538 C C . THR A 1 195 ? 12.829 15.147 -17.505 1.00 47.81 195 THR A C 1
ATOM 1540 O O . THR A 1 195 ? 13.480 15.180 -18.533 1.00 47.81 195 THR A O 1
ATOM 1543 N N . GLN A 1 196 ? 13.252 14.463 -16.437 1.00 49.19 196 GLN A N 1
ATOM 1544 C CA . GLN A 1 196 ? 14.494 13.683 -16.475 1.00 49.19 196 GLN A CA 1
ATOM 1545 C C . GLN A 1 196 ? 14.336 12.389 -17.272 1.00 49.19 196 GLN A C 1
ATOM 1547 O O . GLN A 1 196 ? 15.224 12.081 -18.050 1.00 49.19 196 GLN A O 1
ATOM 1552 N N . LEU A 1 197 ? 13.218 11.658 -17.177 1.00 48.56 197 LEU A N 1
ATOM 1553 C CA . LEU A 1 197 ? 12.997 10.492 -18.045 1.00 48.56 197 LEU A CA 1
ATOM 1554 C C . LEU A 1 197 ? 12.908 10.901 -19.528 1.00 48.56 197 LEU A C 1
ATOM 1556 O O . LEU A 1 197 ? 13.533 10.259 -20.362 1.00 48.56 197 LEU A O 1
ATOM 1560 N N . GLU A 1 198 ? 12.219 11.990 -19.869 1.00 43.19 198 GLU A N 1
ATOM 1561 C CA . GLU A 1 198 ? 12.061 12.522 -21.232 1.00 43.19 198 GLU A CA 1
ATOM 1562 C C . GLU A 1 198 ? 13.329 13.218 -21.758 1.00 43.19 198 GLU A C 1
ATOM 1564 O O . GLU A 1 198 ? 13.683 13.022 -22.920 1.00 43.19 198 GLU A O 1
ATOM 1569 N N . GLN A 1 199 ? 14.069 13.967 -20.929 1.00 42.28 199 GLN A N 1
ATOM 1570 C CA . GLN A 1 199 ? 15.380 14.534 -21.290 1.00 42.28 199 GLN A CA 1
ATOM 1571 C C . GLN A 1 199 ? 16.436 13.431 -21.437 1.00 42.28 199 GLN A C 1
ATOM 1573 O O . GLN A 1 199 ? 17.229 13.481 -22.376 1.00 42.28 199 GLN A O 1
ATOM 1578 N N . CYS A 1 200 ? 16.416 12.393 -20.590 1.00 38.06 200 CYS A N 1
ATOM 1579 C CA . CYS A 1 200 ? 17.266 11.210 -20.752 1.00 38.06 200 CYS A CA 1
ATOM 1580 C C . CYS A 1 200 ? 16.880 10.387 -21.994 1.00 38.06 200 CYS A C 1
ATOM 1582 O O . CYS A 1 200 ? 17.761 9.839 -22.654 1.00 38.06 200 CYS A O 1
ATOM 1584 N N . LEU A 1 201 ? 15.596 10.329 -22.368 1.00 34.81 201 LEU A N 1
ATOM 1585 C CA . LEU A 1 201 ? 15.147 9.697 -23.615 1.00 34.81 201 LEU A CA 1
ATOM 1586 C C . LEU A 1 201 ? 15.558 10.515 -24.855 1.00 34.81 201 LEU A C 1
ATOM 1588 O O . LEU A 1 201 ? 16.017 9.926 -25.836 1.00 34.81 201 LEU A O 1
ATOM 1592 N N . CYS A 1 202 ? 15.495 11.850 -24.810 1.00 26.16 202 CYS A N 1
ATOM 1593 C CA . CYS A 1 202 ? 15.909 12.716 -25.924 1.00 26.16 202 CYS A CA 1
ATOM 1594 C C . CYS A 1 202 ? 17.429 12.737 -26.163 1.00 26.16 202 CYS A C 1
ATOM 1596 O O . CYS A 1 202 ? 17.859 12.930 -27.296 1.00 26.16 202 CYS A O 1
ATOM 1598 N N . GLN A 1 203 ? 18.258 12.478 -25.147 1.00 28.38 203 GLN A N 1
ATOM 1599 C CA . GLN A 1 203 ? 19.719 12.392 -25.315 1.00 28.38 203 GLN A CA 1
ATOM 1600 C C . GLN A 1 203 ? 20.203 11.070 -25.940 1.00 28.38 203 GLN A C 1
ATOM 1602 O O . GLN A 1 203 ? 21.384 10.939 -26.248 1.00 28.38 203 GLN A O 1
ATOM 1607 N N . SER A 1 204 ? 19.306 10.105 -26.172 1.00 28.14 204 SER A N 1
ATOM 1608 C CA . SER A 1 204 ? 19.618 8.823 -26.828 1.00 28.14 204 SER A CA 1
ATOM 1609 C C . SER A 1 204 ? 19.306 8.787 -28.334 1.00 28.14 204 SER A C 1
ATOM 1611 O O . SER A 1 204 ? 19.406 7.733 -28.959 1.00 28.14 204 SER A O 1
ATOM 1613 N N . SER A 1 205 ? 18.938 9.934 -28.920 1.00 28.09 205 SER A N 1
ATOM 1614 C CA . SER A 1 205 ? 18.584 10.086 -30.340 1.00 28.09 205 SER A CA 1
ATOM 1615 C C . SER A 1 205 ? 19.525 11.051 -31.076 1.00 28.09 205 SER A C 1
ATOM 1617 O O . SER A 1 205 ? 19.065 12.038 -31.641 1.00 28.09 205 SER A O 1
ATOM 1619 N N . ASN A 1 206 ? 20.834 10.777 -31.048 1.00 25.39 206 ASN A N 1
ATOM 1620 C CA . ASN A 1 206 ? 21.825 11.317 -31.989 1.00 25.39 206 ASN A CA 1
ATOM 1621 C C . ASN A 1 206 ? 22.929 10.286 -32.243 1.00 25.39 206 ASN A C 1
ATOM 1623 O O . ASN A 1 206 ? 23.446 9.722 -31.251 1.00 25.39 206 ASN A O 1
#

InterPro domains:
  IPR001841 Zinc finger, RING-type [PS50089] (22-57)
  IPR004162 E3 ubiquitin-protein ligase SINA-like, animal [PTHR45877] (12-168)
  IPR013083 Zinc finger, RING/FYVE/PHD-type [G3DSA:3.30.40.10] (5-75)

Secondary structure (DSSP, 8-state):
-----HHHHHHHHHHHHHHTB-TTT-SBPPGGGEEEBTT--EEEHHHHTT-SS-TTT-PPBPSSPPPHHHHHHHHHS-EE-TT-SS-EE-TT-THHHH-TT-EEE-SSSS-EEEGGGHHHHHHHH-TTSEEEETTB--SS-TT--TTS-EEEEEEEEETTEEEEEEEEEETTTTEEEEEEEEESSS---HHHHHHHHHHHHHTT--

pLDDT: mean 83.44, std 15.96, range [25.39, 97.62]

Foldseek 3Di:
DDDDDPVNVVVVLVVVQQQQAAPQPRFGAALVAWWQFPVGRTHGNVRVVVDQARPVPRGGIDPDDDDPVVNVVRLQRWGDAPLNPRDIDGNPDPCNVQPQSDFDADPVDGDTGRLLCNLVCCVPVPVVAAEEELVDDDLDDPPDDLQDWDWHWHWYQYPNWIWIWIWTRDNVVSDIDIDIGTRRRHDDPVVCVCCSVVVVVVVSPD

Sequence (206 aa):
MDDFTHEELCQRFQTLMDIIKCAVCMETVTGSNVVLCVNEHMICGCCAQKLAKCPTCAQPFSTLKPQRPLTQILEALPHSCRHNCGKVLTRDDDHETYCVLRQTQCKVCDEMVPGRDMYTHVTTKHPSTTAFTEKYFPSRYTNFKQNKPVKCISIHNVSGHIFWEVILNDPVKQVLTKSYQYIPNGKPNCATSLTQLEQCLCQSSN

Radius of gyration: 24.08 Å; chains: 1; bounding box: 50×45×62 Å